Protein AF-A0A944RBX7-F1 (afdb_monomer)

Radius of gyration: 19.92 Å; Cα contacts (8 Å, |Δi|>4): 509; chains: 1; bounding box: 61×41×66 Å

Secondary structure (DSSP, 8-state):
---------PPPEEEEESGGGT--EEEEE-GGGS-THHHHHHHHTTEEE----TT--HHHHHHHHHHH-TT-EEEEEEEPPHHHHHHHHS--TTGGG-SEEEEE-SS-EEEEETTTEEEEE-TT-SEEEEEE-TTTTSTTTHHHHHHHHHHHHHHHSGGGTEEEEEEEEETTEEEE--TTTTTT-EEEEETTTTEEEETTEEEE--TT-EEEEE-TT--S--EEE-HHHHHHHHHHHBS---TT-S-HHHHHHHHHHHHHS-EEEE-HHHHTTSPPGGGS--

pLDDT: mean 88.84, std 14.4, range [33.97, 98.56]

Mean predicted aligned error: 6.38 Å

Solvent-accessible surface area (backbone atoms only — not comparable to full-atom values): 15364 Å² total; per-residue (Å²): 135,85,82,77,79,78,79,70,75,75,74,54,46,39,27,32,42,40,62,93,74,74,49,62,36,36,38,37,35,52,65,91,62,48,57,70,39,39,55,56,50,43,42,70,62,17,32,41,76,61,79,73,55,99,86,50,48,62,66,60,52,51,54,51,44,50,74,76,33,88,75,21,30,34,42,35,45,42,62,37,49,76,74,51,44,48,59,31,57,53,86,53,93,58,50,90,81,36,58,64,49,55,46,75,67,92,79,38,37,39,38,33,35,63,71,49,26,35,37,43,39,37,96,89,48,41,75,26,45,29,34,26,51,64,60,52,24,31,88,92,33,34,38,59,39,36,39,55,53,44,38,51,47,26,62,54,38,37,88,74,51,31,50,31,28,13,13,47,61,39,89,58,27,32,43,43,39,49,46,78,81,29,58,22,34,60,32,34,37,25,72,86,80,37,32,34,48,48,52,92,38,77,44,75,58,55,95,71,37,27,40,31,37,70,28,93,80,35,78,91,47,76,41,77,42,56,43,69,61,38,31,59,51,49,72,72,28,42,38,63,82,50,74,90,47,81,49,73,67,54,51,50,51,46,49,50,45,26,73,73,38,57,32,27,33,33,33,53,81,63,51,78,72,50,71,47,56,86,73,71,80,120

Nearest PDB structures (foldseek):
  8hmd-assembly1_A  TM=7.315E-01  e=3.089E+00  Tetrahymena thermophila
  4mmg-assembly2_B  TM=3.973E-01  e=5.281E+00  Escherichia coli K-12
  4ml0-assembly1_D  TM=4.779E-01  e=6.702E+00  Escherichia coli B str. REL606
  8r54-assembly1_A  TM=2.047E-01  e=5.605E+00  Mus musculus

Foldseek 3Di:
DDPDPPPPQDAWWKWAAQVVVVAQEIETERVVLEDCLLVVLVLQQQIHTDDDDPPDGPVNVNVVSVVVDQLHAYEYEGAADPVRLVVLADDDPCVVVHQWDWDDDPAWIWIHRRNFKIKIGHLRDRYIYMHGHRCQSPPVCSLVNLLVVLQVCQSSCLVVQKWKFQFADAPQETEGDASVVSSSDIWIARLVQCWIQDSVGIDHHDPRYAYEYADQPPDPDFAWDQLVRQLVVRLVGISHDDPVGDDPSRSVSSSSCSVRHIYTYDHPVVVVVGDGPVPVPD

Sequence (282 aa):
MDSGTRSGKSDNIVLEYLPDEGRSIYLEVDPNQFPSHLEELVVGMGFVPWVPSVDETAKSFLDKRVEQDSQTKILKLRVATPNIARQIRVTTQSDPYGEESITFKGHYHVYRYHRLAMIIYSYNASWWEGGVFQDFGAPSNIDQGRIIINRFLSWALLPHGFIGFWGRAMERGGLVTTSRQANGEAMFINIEERKLLLPTGGLPLGADFKIFRSDPIAKNNNRPIPPEELLSYLHYHHTFMDYLGPTTAVRQMLQAISQRIPGHKRDLKMVTKSVPLEDAST

Structure (mmCIF, N/CA/C/O backbone):
data_AF-A0A944RBX7-F1
#
_entry.id   AF-A0A944RBX7-F1
#
loop_
_atom_site.group_PDB
_atom_site.id
_atom_site.type_symbol
_atom_site.label_atom_id
_atom_site.label_alt_id
_atom_site.label_comp_id
_atom_site.label_asym_id
_atom_site.label_entity_id
_atom_site.label_seq_id
_atom_site.pdbx_PDB_ins_code
_atom_site.Cartn_x
_atom_site.Cartn_y
_atom_site.Cartn_z
_atom_site.occupancy
_atom_site.B_iso_or_equiv
_atom_site.auth_seq_id
_atom_site.auth_comp_id
_atom_site.auth_asym_id
_atom_site.auth_atom_id
_atom_site.pdbx_PDB_model_num
ATOM 1 N N . MET A 1 1 ? -41.317 -2.722 35.483 1.00 39.66 1 MET A N 1
ATOM 2 C CA . MET A 1 1 ? -41.125 -3.339 34.156 1.00 39.66 1 MET A CA 1
ATOM 3 C C . MET A 1 1 ? -39.956 -2.615 33.523 1.00 39.66 1 MET A C 1
ATOM 5 O O . MET A 1 1 ? -40.140 -1.531 32.990 1.00 39.66 1 MET A O 1
ATOM 9 N N . ASP A 1 2 ? -38.755 -3.158 33.717 1.00 35.91 2 ASP A N 1
ATOM 10 C CA . ASP A 1 2 ? -37.517 -2.601 33.177 1.00 35.91 2 ASP A CA 1
ATOM 11 C C . ASP A 1 2 ? -37.458 -2.850 31.671 1.00 35.91 2 ASP A C 1
ATOM 13 O O . ASP A 1 2 ? -37.265 -3.977 31.213 1.00 35.91 2 ASP A O 1
ATOM 17 N N . SER A 1 3 ? -37.634 -1.789 30.889 1.00 36.56 3 SER A N 1
ATOM 18 C CA . SER A 1 3 ? -37.333 -1.787 29.462 1.00 36.56 3 SER A CA 1
ATOM 19 C C . SER A 1 3 ? -35.824 -1.631 29.285 1.00 36.56 3 SER A C 1
ATOM 21 O O . SER A 1 3 ? -35.309 -0.522 29.141 1.00 36.56 3 SER A O 1
ATOM 23 N N . GLY A 1 4 ? -35.110 -2.754 29.336 1.00 33.97 4 GLY A N 1
ATOM 24 C CA . GLY A 1 4 ? -33.695 -2.825 28.995 1.00 33.97 4 GLY A CA 1
ATOM 25 C C . GLY A 1 4 ? -33.483 -2.496 27.519 1.00 33.97 4 GLY A C 1
ATOM 26 O O . GLY A 1 4 ? -33.670 -3.344 26.647 1.00 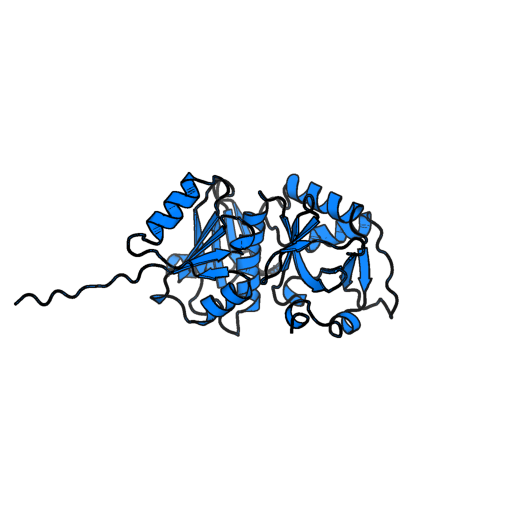33.97 4 GLY A O 1
ATOM 27 N N . THR A 1 5 ? -33.065 -1.267 27.236 1.00 38.78 5 THR A N 1
ATOM 28 C CA . THR A 1 5 ? -32.452 -0.880 25.967 1.00 38.78 5 THR A CA 1
ATOM 29 C C . THR A 1 5 ? -31.148 -1.658 25.814 1.00 38.78 5 THR A C 1
ATOM 31 O O . THR A 1 5 ? -30.095 -1.266 26.317 1.00 38.78 5 THR A O 1
ATOM 34 N N . ARG A 1 6 ? -31.208 -2.796 25.113 1.00 37.69 6 ARG A N 1
ATOM 35 C CA . ARG A 1 6 ? -30.017 -3.433 24.550 1.00 37.69 6 ARG A CA 1
ATOM 36 C C . ARG A 1 6 ? -29.425 -2.462 23.530 1.00 37.69 6 ARG A C 1
ATOM 38 O O . ARG A 1 6 ? -29.823 -2.446 22.372 1.00 37.69 6 ARG A O 1
ATOM 45 N N . SER A 1 7 ? -28.489 -1.636 23.990 1.00 38.59 7 SER A N 1
ATOM 46 C CA . SER A 1 7 ? -27.464 -1.029 23.147 1.00 38.59 7 SER A CA 1
ATOM 47 C C . SER A 1 7 ? -26.656 -2.180 22.551 1.00 38.59 7 SER A C 1
ATOM 49 O O . SER A 1 7 ? -25.699 -2.670 23.150 1.00 38.59 7 SER A O 1
ATOM 51 N N . GLY A 1 8 ? -27.136 -2.717 21.430 1.00 40.34 8 GLY A N 1
ATOM 52 C CA . GLY A 1 8 ? -26.367 -3.645 20.625 1.00 40.34 8 GLY A CA 1
ATOM 53 C C . GLY A 1 8 ? -25.202 -2.856 20.058 1.00 40.34 8 GLY A C 1
ATOM 54 O O . GLY A 1 8 ? -25.376 -2.133 19.083 1.00 40.34 8 GLY A O 1
ATOM 55 N N . LYS A 1 9 ? -24.030 -2.947 20.695 1.00 47.66 9 LYS A N 1
ATOM 56 C CA . LYS A 1 9 ? -22.776 -2.656 20.002 1.00 47.66 9 LYS A CA 1
ATOM 57 C C . LYS A 1 9 ? -22.801 -3.534 18.760 1.00 47.66 9 LYS A C 1
ATOM 59 O O . LYS A 1 9 ? -22.759 -4.752 18.906 1.00 47.66 9 LYS A O 1
ATOM 64 N N . SER A 1 10 ? -22.957 -2.946 17.576 1.00 57.19 10 SER A N 1
ATOM 65 C CA . SER A 1 10 ? -22.684 -3.721 16.376 1.00 57.19 10 SER A CA 1
ATOM 66 C C . SER A 1 10 ? -21.222 -4.130 16.469 1.00 57.19 10 SER A C 1
ATOM 68 O O . SER A 1 10 ? -20.361 -3.297 16.776 1.00 57.19 10 SER A O 1
ATOM 70 N N . ASP A 1 11 ? -20.946 -5.404 16.257 1.00 78.81 11 ASP A N 1
ATOM 71 C CA . ASP A 1 11 ? -19.568 -5.844 16.164 1.00 78.81 11 ASP A CA 1
ATOM 72 C C . ASP A 1 11 ? -18.888 -5.146 14.981 1.00 78.81 11 ASP A C 1
ATOM 74 O O . ASP A 1 11 ? -19.523 -4.801 13.980 1.00 78.81 11 ASP A O 1
ATOM 78 N N . ASN A 1 12 ? -17.593 -4.873 15.135 1.00 88.12 12 ASN A N 1
ATOM 79 C CA . ASN A 1 12 ? -16.795 -4.337 14.039 1.00 88.12 12 ASN A CA 1
ATOM 80 C C . ASN A 1 12 ? -16.755 -5.369 12.904 1.00 88.12 12 ASN A C 1
ATOM 82 O O . ASN A 1 12 ? -16.667 -6.572 13.162 1.00 88.12 12 ASN A O 1
ATOM 86 N N . ILE A 1 13 ? -16.751 -4.894 11.662 1.00 91.75 13 ILE A N 1
ATOM 87 C CA . ILE A 1 13 ? -16.491 -5.734 10.496 1.00 91.75 13 ILE A CA 1
ATOM 88 C C . ILE A 1 13 ? -14.983 -5.944 10.394 1.00 91.75 13 ILE A C 1
ATOM 90 O O . ILE A 1 13 ? -14.198 -5.000 10.518 1.00 91.75 13 ILE A O 1
ATOM 94 N N . VAL A 1 14 ? -14.587 -7.190 10.156 1.00 95.44 14 VAL A N 1
ATOM 95 C CA . VAL A 1 14 ? -13.212 -7.562 9.828 1.00 95.44 14 VAL A CA 1
ATOM 96 C C . VAL A 1 14 ? -13.179 -7.963 8.365 1.00 95.44 14 VAL A C 1
ATOM 98 O O . VAL A 1 14 ? -14.034 -8.727 7.926 1.00 95.44 14 VAL A O 1
ATOM 101 N N . LEU A 1 15 ? -12.208 -7.457 7.614 1.00 96.56 15 LEU A N 1
ATOM 102 C CA . LEU A 1 15 ? -11.965 -7.869 6.238 1.00 96.56 15 LEU A CA 1
ATOM 103 C C . LEU A 1 15 ? -10.535 -8.380 6.094 1.00 96.56 15 LEU A C 1
ATOM 105 O O . LEU A 1 15 ? -9.601 -7.729 6.556 1.00 96.56 15 LEU A O 1
ATOM 109 N N . GLU A 1 16 ? -10.366 -9.525 5.447 1.00 97.00 16 GLU A N 1
ATOM 110 C CA . GLU A 1 16 ? -9.079 -10.178 5.204 1.00 97.00 16 GLU A CA 1
ATOM 111 C C . GLU A 1 16 ? -8.623 -9.922 3.766 1.00 97.00 16 GLU A C 1
ATOM 113 O O . GLU A 1 16 ? -9.408 -10.036 2.826 1.00 97.00 16 GLU A O 1
ATOM 118 N N . TYR A 1 17 ? -7.362 -9.539 3.583 1.00 97.75 17 TYR A N 1
ATOM 119 C CA . TYR A 1 17 ? -6.797 -9.271 2.265 1.00 97.75 17 TYR A CA 1
ATOM 120 C C . TYR A 1 17 ? -6.357 -10.571 1.590 1.00 97.75 17 TYR A C 1
ATOM 122 O O . TYR A 1 17 ? -5.383 -11.181 2.028 1.00 97.75 17 TYR A O 1
ATOM 130 N N . LEU A 1 18 ? -7.026 -10.947 0.495 1.00 95.50 18 LEU A N 1
ATOM 131 C CA . LEU A 1 18 ? -6.712 -12.137 -0.306 1.00 95.50 18 LEU A CA 1
ATOM 132 C C . LEU A 1 18 ? -6.483 -13.399 0.563 1.00 95.50 18 LEU A C 1
ATOM 134 O O . LEU A 1 18 ? -5.365 -13.918 0.592 1.00 95.50 18 LEU A O 1
ATOM 138 N N . PRO A 1 19 ? -7.508 -13.914 1.270 1.00 93.75 19 PRO A N 1
ATOM 139 C CA . PRO A 1 19 ? -7.357 -15.016 2.233 1.00 93.75 19 PRO A CA 1
ATOM 140 C C . PRO A 1 19 ? -6.714 -16.281 1.636 1.00 93.75 19 PRO A C 1
ATOM 142 O O . PRO A 1 19 ? -5.901 -16.938 2.288 1.00 93.75 19 PRO A O 1
ATOM 145 N N . ASP A 1 20 ? -6.994 -16.585 0.364 1.00 92.25 20 ASP A N 1
ATOM 146 C CA . ASP A 1 20 ? -6.431 -17.744 -0.352 1.00 92.25 20 ASP A CA 1
ATOM 147 C C . ASP A 1 20 ? -4.909 -17.657 -0.555 1.00 92.25 20 ASP A C 1
ATOM 149 O O . ASP A 1 20 ? -4.241 -18.651 -0.842 1.00 92.25 20 ASP A O 1
ATOM 153 N N . GLU A 1 21 ? -4.333 -16.468 -0.384 1.00 91.94 21 GLU A N 1
ATOM 154 C CA . GLU A 1 21 ? -2.896 -16.248 -0.450 1.00 91.94 21 GLU A CA 1
ATOM 155 C C . GLU A 1 21 ? -2.170 -16.540 0.873 1.00 91.94 21 GLU A C 1
ATOM 157 O O . GLU A 1 21 ? -0.940 -16.449 0.922 1.00 91.94 21 GLU A O 1
ATOM 162 N N . GLY A 1 22 ? -2.909 -16.876 1.938 1.00 87.19 22 GLY A N 1
ATOM 163 C CA . GLY A 1 22 ? -2.357 -17.305 3.223 1.00 87.19 22 GLY A CA 1
ATOM 164 C C . GLY A 1 22 ? -1.615 -16.207 3.988 1.00 87.19 22 GLY A C 1
ATOM 165 O O . GLY A 1 22 ? -0.662 -16.509 4.707 1.00 87.19 22 GLY A O 1
ATOM 166 N N . ARG A 1 23 ? -2.001 -14.936 3.814 1.00 90.69 23 ARG A N 1
ATOM 167 C CA . ARG A 1 23 ? -1.359 -13.788 4.477 1.00 90.69 23 ARG A CA 1
ATOM 168 C C . ARG A 1 23 ? -2.285 -13.175 5.514 1.00 90.69 23 ARG A C 1
ATOM 170 O O . ARG A 1 23 ? -3.420 -12.827 5.217 1.00 90.69 23 ARG A O 1
ATOM 177 N N . SER A 1 24 ? -1.755 -12.953 6.709 1.00 94.75 24 SER A N 1
ATOM 178 C CA . SER A 1 24 ? -2.505 -12.423 7.848 1.00 94.75 24 SER A CA 1
ATOM 179 C C . SER A 1 24 ? -2.616 -10.890 7.807 1.00 94.75 24 SER A C 1
ATOM 181 O O . SER A 1 24 ? -2.066 -10.193 8.661 1.00 94.75 24 SER A O 1
ATOM 183 N N . ILE A 1 25 ? -3.296 -10.336 6.800 1.00 98.12 25 ILE A N 1
ATOM 184 C CA . ILE A 1 25 ? -3.474 -8.883 6.637 1.00 98.12 25 ILE A CA 1
ATOM 185 C C . ILE A 1 25 ? -4.959 -8.533 6.704 1.00 98.12 25 ILE A C 1
ATOM 187 O O . ILE A 1 25 ? -5.750 -9.017 5.899 1.00 98.12 25 ILE A O 1
ATOM 191 N N . TYR A 1 26 ? -5.327 -7.652 7.634 1.00 98.25 26 TYR A N 1
ATOM 192 C CA . TYR A 1 26 ? -6.724 -7.369 7.952 1.00 98.25 26 TYR A CA 1
ATOM 193 C C . TYR A 1 26 ? -7.033 -5.872 8.035 1.00 98.25 26 TYR A C 1
ATOM 195 O O . TYR A 1 26 ? -6.194 -5.055 8.429 1.00 98.25 26 TYR A O 1
ATOM 203 N N . LEU A 1 27 ? -8.284 -5.531 7.733 1.00 97.75 27 LEU A N 1
ATOM 204 C CA . LEU A 1 27 ? -8.920 -4.269 8.093 1.00 97.75 27 LEU A CA 1
ATOM 205 C C . LEU A 1 27 ? -9.980 -4.519 9.161 1.00 97.75 27 LEU A C 1
ATOM 207 O O . LEU A 1 27 ? -10.785 -5.436 9.036 1.00 97.75 27 LEU A O 1
ATOM 211 N N . GLU A 1 28 ? -10.005 -3.675 10.187 1.00 96.25 28 GLU A N 1
ATOM 212 C CA . GLU A 1 28 ? -11.090 -3.629 11.170 1.00 96.25 28 GLU A CA 1
ATOM 213 C C . GLU A 1 28 ? -11.827 -2.294 11.023 1.00 96.25 28 GLU A C 1
ATOM 215 O O . GLU A 1 28 ? -11.213 -1.229 11.127 1.00 96.25 28 GLU A O 1
ATOM 220 N N . VAL A 1 29 ? -13.139 -2.337 10.797 1.00 93.81 29 VAL A N 1
ATOM 221 C CA . VAL A 1 29 ? -13.969 -1.157 10.518 1.00 93.81 29 VAL A CA 1
ATOM 222 C C . VAL A 1 29 ? -15.225 -1.180 11.390 1.00 93.81 29 VAL A C 1
ATOM 224 O O . VAL A 1 29 ? -15.856 -2.222 11.546 1.00 93.81 29 VAL A O 1
ATOM 227 N N . ASP A 1 30 ? -15.617 -0.031 11.946 1.00 89.31 30 ASP A N 1
ATOM 228 C CA . ASP A 1 30 ? -16.931 0.126 12.588 1.00 89.31 30 ASP A CA 1
ATOM 229 C C . ASP A 1 30 ? -17.981 0.479 11.517 1.00 89.31 30 ASP A C 1
ATOM 231 O O . ASP A 1 30 ? -17.960 1.605 11.005 1.00 89.31 30 ASP A O 1
ATOM 235 N N . PRO A 1 31 ? -18.904 -0.436 11.167 1.00 83.06 31 PRO A N 1
ATOM 236 C CA . PRO A 1 31 ? -19.858 -0.212 10.082 1.00 83.06 31 PRO A CA 1
ATOM 237 C C . PRO A 1 31 ? -20.812 0.956 10.339 1.00 83.06 31 PRO A C 1
ATOM 239 O O . PRO A 1 31 ? -21.322 1.543 9.392 1.00 83.06 31 PRO A O 1
ATOM 242 N N . ASN A 1 32 ? -21.036 1.352 11.597 1.00 86.38 32 ASN A N 1
ATOM 243 C CA . ASN A 1 32 ? -21.930 2.478 11.889 1.00 86.38 32 ASN A CA 1
ATOM 244 C C . ASN A 1 32 ? -21.307 3.833 11.551 1.00 86.38 32 ASN A C 1
ATOM 246 O O . ASN A 1 32 ? -22.007 4.845 11.512 1.00 86.38 32 ASN A O 1
ATOM 250 N N . GLN A 1 33 ? -19.984 3.880 11.390 1.00 85.88 33 GLN A N 1
ATOM 251 C CA . GLN A 1 33 ? -19.256 5.124 11.164 1.00 85.88 33 GLN A CA 1
ATOM 252 C C . GLN A 1 33 ? -19.049 5.424 9.680 1.00 85.88 33 GLN A C 1
ATOM 254 O O . GLN A 1 33 ? -18.716 6.562 9.344 1.00 85.88 33 GLN A O 1
ATOM 259 N N . PHE A 1 34 ? -19.245 4.436 8.806 1.00 83.44 34 PHE A N 1
ATOM 260 C CA . PHE A 1 34 ? -18.885 4.531 7.399 1.00 83.44 34 PHE A CA 1
ATOM 261 C C . PHE A 1 34 ? -20.063 4.234 6.469 1.00 83.44 34 PHE A C 1
ATOM 263 O O . PHE A 1 34 ? -20.836 3.314 6.727 1.00 83.44 34 PHE A O 1
ATOM 270 N N . PRO A 1 35 ? -20.205 4.989 5.368 1.00 77.81 35 PRO A N 1
ATOM 271 C CA . PRO A 1 35 ? -21.125 4.633 4.294 1.00 77.81 35 PRO A CA 1
ATOM 272 C C . PRO A 1 35 ? -20.638 3.385 3.532 1.00 77.81 35 PRO A C 1
ATOM 274 O O . PRO A 1 35 ? -19.461 3.024 3.601 1.00 77.81 35 PRO A O 1
ATOM 277 N N . SER A 1 36 ? -21.523 2.775 2.734 1.00 84.31 36 SER A N 1
ATOM 278 C CA . SER A 1 36 ? -21.241 1.561 1.939 1.00 84.31 36 SER A CA 1
ATOM 279 C C . SER A 1 36 ? -20.051 1.696 0.980 1.00 84.31 36 SER A C 1
ATOM 281 O O . SER A 1 36 ? -19.415 0.707 0.633 1.00 84.31 36 SER A O 1
ATOM 283 N N . HIS A 1 37 ? -19.694 2.921 0.592 1.00 87.81 37 HIS A N 1
ATOM 284 C CA . HIS A 1 37 ? -18.578 3.190 -0.314 1.00 87.81 37 HIS A CA 1
ATOM 285 C C . HIS A 1 37 ? -17.214 2.722 0.206 1.00 87.81 37 HIS A C 1
ATOM 287 O O . HIS A 1 37 ? -16.336 2.398 -0.591 1.00 87.81 37 HIS A O 1
ATOM 293 N N . LEU A 1 38 ? -17.010 2.680 1.530 1.00 90.50 38 LEU A N 1
ATOM 294 C CA . LEU A 1 38 ? -15.771 2.132 2.081 1.00 90.50 38 LEU A CA 1
ATOM 295 C C . LEU A 1 38 ? -15.661 0.635 1.781 1.00 90.50 38 LEU A C 1
ATOM 297 O O . LEU A 1 38 ? -14.598 0.179 1.373 1.00 90.50 38 LEU A O 1
ATOM 301 N N . GLU A 1 39 ? -16.754 -0.105 1.959 1.00 91.19 39 GLU A N 1
ATOM 302 C CA . GLU A 1 39 ? -16.810 -1.538 1.671 1.00 91.19 39 GLU A CA 1
ATOM 303 C C . GLU A 1 39 ? -16.574 -1.804 0.180 1.00 91.19 39 GLU A C 1
ATOM 305 O O . GLU A 1 39 ? -15.692 -2.586 -0.160 1.00 91.19 39 GLU A O 1
ATOM 310 N N . GLU A 1 40 ? -17.264 -1.076 -0.705 1.00 92.19 40 GLU A N 1
ATOM 311 C CA . GLU A 1 40 ? -17.063 -1.150 -2.162 1.00 92.19 40 GLU A CA 1
ATOM 312 C C . GLU A 1 40 ? -15.595 -0.914 -2.554 1.00 92.19 40 GLU A C 1
ATOM 314 O O . GLU A 1 40 ? -15.032 -1.661 -3.359 1.00 92.19 40 GLU A O 1
ATOM 319 N N . LEU A 1 41 ? -14.956 0.099 -1.955 1.00 94.81 41 LEU A N 1
ATOM 320 C CA . LEU A 1 41 ? -13.546 0.406 -2.178 1.00 94.81 41 LEU A CA 1
ATOM 321 C C . LEU A 1 41 ? -12.647 -0.772 -1.786 1.00 94.81 41 LEU A C 1
ATOM 323 O O . LEU A 1 41 ? -11.834 -1.204 -2.599 1.00 94.81 41 LEU A O 1
ATOM 327 N N . VAL A 1 42 ? -12.746 -1.265 -0.548 1.00 95.44 42 VAL A N 1
ATOM 328 C CA . VAL A 1 42 ? -11.799 -2.275 -0.047 1.00 95.44 42 VAL A CA 1
ATOM 329 C C . VAL A 1 42 ? -12.060 -3.648 -0.660 1.00 95.44 42 VAL A C 1
ATOM 331 O O . VAL A 1 42 ? -11.103 -4.351 -0.981 1.00 95.44 42 VAL A O 1
ATOM 334 N N . VAL A 1 43 ? -13.320 -4.005 -0.923 1.00 95.00 43 VAL A N 1
ATOM 335 C CA . VAL A 1 43 ? -13.664 -5.238 -1.645 1.00 95.00 43 VAL A CA 1
ATOM 336 C C . VAL A 1 43 ? -13.108 -5.195 -3.065 1.00 95.00 43 VAL A C 1
ATOM 338 O O . VAL A 1 43 ? -12.464 -6.148 -3.498 1.00 95.00 43 VAL A O 1
ATOM 341 N N . GLY A 1 44 ? -13.228 -4.055 -3.754 1.00 94.50 44 GLY A N 1
ATOM 342 C CA . GLY A 1 44 ? -12.596 -3.846 -5.059 1.00 94.50 44 GLY A CA 1
ATOM 343 C C . GLY A 1 44 ? -11.063 -3.916 -5.036 1.00 94.50 44 GLY A C 1
ATOM 344 O O . GLY A 1 44 ? -10.444 -4.078 -6.082 1.00 94.50 44 GLY A O 1
ATOM 345 N N . MET A 1 45 ? -10.437 -3.820 -3.860 1.00 96.25 45 MET A N 1
ATOM 346 C CA . MET A 1 45 ? -8.994 -3.991 -3.678 1.00 96.25 45 MET A CA 1
ATOM 347 C C . MET A 1 45 ? -8.592 -5.422 -3.293 1.00 96.25 45 MET A C 1
ATOM 349 O O . MET A 1 45 ? -7.403 -5.670 -3.129 1.00 96.25 45 MET A O 1
ATOM 353 N N . GLY A 1 46 ? -9.534 -6.362 -3.160 1.00 96.06 46 GLY A N 1
ATOM 354 C CA . GLY A 1 46 ? -9.256 -7.759 -2.800 1.00 96.06 46 GLY A CA 1
ATOM 355 C C . GLY A 1 46 ? -9.414 -8.079 -1.311 1.00 96.06 46 GLY A C 1
ATOM 356 O O . GLY A 1 46 ? -8.959 -9.130 -0.856 1.00 96.06 46 GLY A O 1
ATOM 357 N N . PHE A 1 47 ? -10.038 -7.190 -0.531 1.00 97.06 47 PHE A N 1
ATOM 358 C CA . PHE A 1 47 ? -10.466 -7.525 0.825 1.00 97.06 47 PHE A CA 1
ATOM 359 C C . PHE A 1 47 ? -11.776 -8.314 0.805 1.00 97.06 47 PHE A C 1
ATOM 361 O O . PHE A 1 47 ? -12.718 -7.963 0.100 1.00 97.06 47 PHE A O 1
ATOM 368 N N . VAL A 1 48 ? -11.859 -9.351 1.628 1.00 96.00 48 VAL A N 1
ATOM 369 C CA . VAL A 1 48 ? -13.044 -10.198 1.765 1.00 96.00 48 VAL A CA 1
ATOM 370 C C . VAL A 1 48 ? -13.560 -10.090 3.200 1.00 96.00 48 VAL A C 1
ATOM 372 O O . VAL A 1 48 ? -12.772 -10.275 4.131 1.00 96.00 48 VAL A O 1
ATOM 375 N N . PRO A 1 49 ? -14.853 -9.789 3.422 1.00 94.19 49 PRO A N 1
ATOM 376 C CA . PRO A 1 49 ? -15.428 -9.788 4.761 1.00 94.19 49 PRO A CA 1
ATOM 377 C C . PRO A 1 49 ? -15.257 -11.151 5.438 1.00 94.19 49 PRO A C 1
ATOM 379 O O . PRO A 1 49 ? -15.636 -12.188 4.893 1.00 94.19 49 PRO A O 1
ATOM 382 N N . TRP A 1 50 ? -14.705 -11.145 6.646 1.00 93.25 50 TRP A N 1
ATOM 383 C CA . TRP A 1 50 ? -14.657 -12.327 7.491 1.00 93.25 50 TRP A CA 1
ATOM 384 C C . TRP A 1 50 ? -16.057 -12.630 8.027 1.00 93.25 50 TRP A C 1
ATOM 386 O O . TRP A 1 50 ? -16.747 -11.750 8.547 1.00 93.25 50 TRP A O 1
ATOM 396 N N . VAL A 1 51 ? -16.464 -13.894 7.917 1.00 87.88 51 VAL A N 1
ATOM 397 C CA . VAL A 1 51 ? -17.752 -14.367 8.425 1.00 87.88 51 VAL A CA 1
ATOM 398 C C . VAL A 1 51 ? -17.536 -15.014 9.796 1.00 87.88 51 VAL A C 1
ATOM 400 O O . VAL A 1 51 ? -16.867 -16.049 9.869 1.00 87.88 51 VAL A O 1
ATOM 403 N N . PRO A 1 52 ? -18.088 -14.441 10.882 1.00 83.69 52 PRO A N 1
ATOM 404 C CA . PRO A 1 52 ? -17.931 -14.996 12.218 1.00 83.69 52 PRO A CA 1
ATOM 405 C C . PRO A 1 52 ? -18.591 -16.370 12.337 1.00 83.69 52 PRO A C 1
ATOM 407 O O . PRO A 1 52 ? -19.694 -16.604 11.837 1.00 83.69 52 PRO A O 1
ATOM 410 N N . SER A 1 53 ? -17.931 -17.274 13.060 1.00 84.12 53 SER A N 1
ATOM 411 C CA . SER A 1 53 ? -18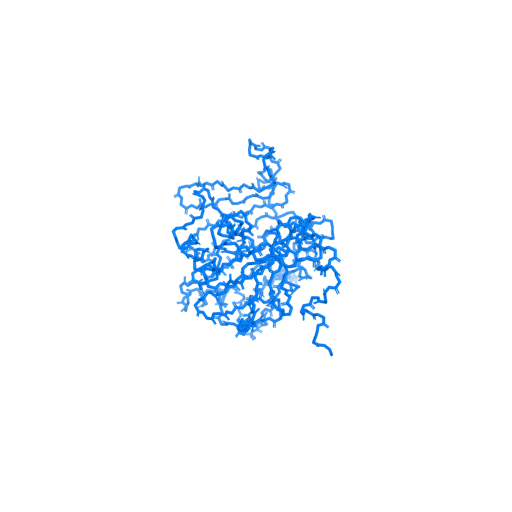.592 -18.468 13.590 1.00 84.12 53 SER A CA 1
ATOM 412 C C . SER A 1 53 ? -19.463 -18.091 14.797 1.00 84.12 53 SER A C 1
ATOM 414 O O . SER A 1 53 ? -19.257 -17.045 15.409 1.00 84.12 53 SER A O 1
ATOM 416 N N . VAL A 1 54 ? -20.445 -18.934 15.141 1.00 76.31 54 VAL A N 1
ATOM 417 C CA . VAL A 1 54 ? -21.508 -18.639 16.132 1.00 76.31 54 VAL A CA 1
ATOM 418 C C . VAL A 1 54 ? -20.976 -18.127 17.484 1.00 76.31 54 VAL A C 1
ATOM 420 O O . VAL A 1 54 ? -21.647 -17.321 18.124 1.00 76.31 54 VAL A O 1
ATOM 423 N N . ASP A 1 55 ? -19.763 -18.527 17.881 1.00 82.12 55 ASP A N 1
ATOM 424 C CA . ASP A 1 55 ? -19.168 -18.207 19.187 1.00 82.12 55 ASP A CA 1
ATOM 425 C C . ASP A 1 55 ? -17.908 -17.318 19.112 1.00 82.12 55 ASP A C 1
ATOM 427 O O . ASP A 1 55 ? -17.254 -17.075 20.130 1.00 82.12 55 ASP A O 1
ATOM 431 N N . GLU A 1 56 ? -17.525 -16.830 17.928 1.00 87.56 56 GLU A N 1
ATOM 432 C CA . GLU A 1 56 ? -16.286 -16.070 17.750 1.00 87.56 56 GLU A CA 1
ATOM 433 C C . GLU A 1 56 ? -16.548 -14.588 17.471 1.00 87.56 56 GLU A C 1
ATOM 435 O O . GLU A 1 56 ? -17.178 -14.211 16.488 1.00 87.56 56 GLU A O 1
ATOM 440 N N . THR A 1 57 ? -16.009 -13.725 18.335 1.00 90.12 57 THR A N 1
ATOM 441 C CA . THR A 1 57 ? -16.042 -12.270 18.124 1.00 90.12 57 THR A CA 1
ATOM 442 C C . THR A 1 57 ? -14.904 -11.827 17.207 1.00 90.12 57 THR A C 1
ATOM 444 O O . THR A 1 57 ? -13.817 -12.405 17.250 1.00 90.12 57 THR A O 1
ATOM 447 N N . ALA A 1 58 ? -15.104 -10.730 16.467 1.00 90.00 58 ALA A N 1
ATOM 448 C CA . ALA A 1 58 ? -14.067 -10.090 15.647 1.00 90.00 58 ALA A CA 1
ATOM 449 C C . ALA A 1 58 ? -12.748 -9.888 16.407 1.00 90.00 58 ALA A C 1
ATOM 451 O O . ALA A 1 58 ? -11.667 -10.196 15.909 1.00 90.00 58 ALA A O 1
ATOM 452 N N . LYS A 1 59 ? -12.841 -9.419 17.657 1.00 90.69 59 LYS A N 1
ATOM 453 C CA . LYS A 1 59 ? -11.670 -9.225 18.511 1.00 90.69 59 LYS A CA 1
ATOM 454 C C . LYS A 1 59 ? -10.974 -10.550 18.826 1.00 90.69 59 LYS A C 1
ATOM 456 O O . LYS A 1 59 ? -9.767 -10.647 18.650 1.00 90.69 59 LYS A O 1
ATOM 461 N N . SER A 1 60 ? -11.722 -11.564 19.268 1.00 91.88 60 SER A N 1
ATOM 462 C CA . SER A 1 60 ? -11.133 -12.867 19.593 1.00 91.88 60 SER A CA 1
ATOM 463 C C . SER A 1 60 ? -10.500 -13.536 18.375 1.00 91.88 60 SER A C 1
ATOM 465 O O . SER A 1 60 ? -9.482 -14.204 18.537 1.00 91.88 60 SER A O 1
ATOM 467 N N . PHE A 1 61 ? -11.089 -13.382 17.188 1.00 93.62 61 PHE A N 1
ATOM 468 C CA . PHE A 1 61 ? -10.517 -13.875 15.938 1.00 93.62 61 PHE A CA 1
ATOM 469 C C . PHE A 1 61 ? -9.169 -13.202 15.650 1.00 93.62 61 PHE A C 1
ATOM 471 O O . PHE A 1 61 ? -8.162 -13.886 15.476 1.00 93.62 61 PHE A O 1
ATOM 478 N N . LEU A 1 62 ? -9.126 -11.866 15.669 1.00 95.12 62 LEU A N 1
ATOM 479 C CA . LEU A 1 62 ? -7.909 -11.103 15.391 1.00 95.12 62 LEU A CA 1
ATOM 480 C C . LEU A 1 62 ? -6.800 -11.360 16.421 1.00 95.12 62 LEU A C 1
ATOM 482 O O . LEU A 1 62 ? -5.648 -11.543 16.032 1.00 95.12 62 LEU A O 1
ATOM 486 N N . ASP A 1 63 ? -7.139 -11.441 17.712 1.00 94.56 63 ASP A N 1
ATOM 487 C CA . ASP A 1 63 ? -6.173 -11.743 18.777 1.00 94.56 63 ASP A CA 1
ATOM 488 C C . ASP A 1 63 ? -5.511 -13.118 18.541 1.00 94.56 63 ASP A C 1
ATOM 490 O O . ASP A 1 63 ? -4.284 -13.225 18.580 1.00 94.56 63 ASP A O 1
ATOM 494 N N . LYS A 1 64 ? -6.289 -14.146 18.161 1.00 94.50 64 LYS A N 1
ATOM 495 C CA . LYS A 1 64 ? -5.743 -15.467 17.792 1.00 94.50 64 LYS A CA 1
ATOM 496 C C . LYS A 1 64 ? -4.800 -15.398 16.590 1.00 94.50 64 LYS A C 1
ATOM 498 O O . LYS A 1 64 ? -3.790 -16.097 16.575 1.00 94.50 64 LYS A O 1
ATOM 503 N N . ARG A 1 65 ? -5.105 -14.584 15.572 1.00 94.81 65 ARG A N 1
ATOM 504 C CA . ARG A 1 65 ? -4.234 -14.429 14.391 1.00 94.81 65 ARG A CA 1
ATOM 505 C C . ARG A 1 65 ? -2.897 -13.799 14.756 1.00 94.81 65 ARG A C 1
ATOM 507 O O . ARG A 1 65 ? -1.861 -14.300 14.335 1.00 94.81 65 ARG A O 1
ATOM 514 N N . VAL A 1 66 ? -2.919 -12.767 15.598 1.00 95.94 66 VAL A N 1
ATOM 515 C CA . VAL A 1 66 ? -1.701 -12.122 16.109 1.00 95.94 66 VAL A CA 1
ATOM 516 C C . VAL A 1 66 ? -0.842 -13.098 16.919 1.00 95.94 66 VAL A C 1
ATOM 518 O O . VAL A 1 66 ? 0.382 -13.061 16.812 1.00 95.94 66 VAL A O 1
ATOM 521 N N . GLU A 1 67 ? -1.458 -13.989 17.698 1.00 95.62 67 GLU A N 1
ATOM 522 C CA . GLU A 1 67 ? -0.741 -15.034 18.443 1.00 95.62 67 GLU A CA 1
ATOM 523 C C . GLU A 1 67 ? -0.144 -16.120 17.532 1.00 95.62 67 GLU A C 1
ATOM 525 O O . GLU A 1 67 ? 0.945 -16.625 17.806 1.00 95.62 67 GLU A O 1
ATOM 530 N N . GLN A 1 68 ? -0.842 -16.484 16.453 1.00 94.88 68 GLN A N 1
ATOM 531 C CA . GLN A 1 68 ? -0.422 -17.535 15.518 1.00 94.88 68 GLN A CA 1
ATOM 532 C C . GLN A 1 68 ? 0.649 -17.071 14.527 1.00 94.88 68 GLN A C 1
ATOM 534 O O . GLN A 1 68 ? 1.525 -17.854 14.160 1.00 94.88 68 GLN A O 1
ATOM 539 N N . ASP A 1 69 ? 0.576 -15.818 14.082 1.00 94.81 69 ASP A N 1
ATOM 540 C CA . ASP A 1 69 ? 1.449 -15.270 13.052 1.00 94.81 69 ASP A CA 1
ATOM 541 C C . ASP A 1 69 ? 1.981 -13.890 13.456 1.00 94.81 69 ASP A C 1
ATOM 543 O O . ASP A 1 69 ? 1.281 -12.876 13.414 1.00 94.81 69 ASP A O 1
ATOM 547 N N . SER A 1 70 ? 3.276 -13.849 13.780 1.00 92.62 70 SER A N 1
ATOM 548 C CA . SER A 1 70 ? 4.008 -12.621 14.122 1.00 92.62 70 SER A CA 1
ATOM 549 C C . SER A 1 70 ? 4.023 -11.556 13.015 1.00 92.62 70 SER A C 1
ATOM 551 O O . SER A 1 70 ? 4.263 -10.380 13.301 1.00 92.62 70 SER A O 1
ATOM 553 N N . GLN A 1 71 ? 3.788 -11.945 11.757 1.00 94.75 71 GLN A N 1
ATOM 554 C CA . GLN A 1 71 ? 3.716 -11.023 10.623 1.00 94.75 71 GLN A CA 1
ATOM 555 C C . GLN A 1 71 ? 2.312 -10.451 10.421 1.00 94.75 71 GLN A C 1
ATOM 557 O O . GLN A 1 71 ? 2.148 -9.566 9.585 1.00 94.75 71 GLN A O 1
ATOM 562 N N . THR A 1 72 ? 1.330 -10.868 11.229 1.00 97.44 72 THR A N 1
ATOM 563 C CA . THR A 1 72 ? -0.035 -10.342 11.170 1.00 97.44 72 THR A CA 1
ATOM 564 C C . THR A 1 72 ? -0.046 -8.822 11.248 1.00 97.44 72 THR A C 1
ATOM 566 O O . THR A 1 72 ? 0.517 -8.246 12.187 1.00 97.44 72 THR A O 1
ATOM 569 N N . LYS A 1 73 ? -0.726 -8.175 10.294 1.00 98.25 73 LYS A N 1
ATOM 570 C CA . LYS A 1 73 ? -0.977 -6.728 10.276 1.00 98.25 73 LYS A CA 1
ATOM 571 C C . LYS A 1 73 ? -2.464 -6.438 10.204 1.00 98.25 73 LYS A C 1
ATOM 573 O O . LYS A 1 73 ? -3.175 -6.959 9.356 1.00 98.25 73 LYS A O 1
ATOM 578 N N . ILE A 1 74 ? -2.917 -5.559 11.083 1.00 98.44 74 ILE A N 1
ATOM 579 C CA . ILE A 1 74 ? -4.307 -5.157 11.227 1.00 98.44 74 ILE A CA 1
ATOM 580 C C . ILE A 1 74 ? -4.333 -3.635 11.212 1.00 98.44 74 ILE A C 1
ATOM 582 O O . ILE A 1 74 ? -3.722 -2.996 12.070 1.00 98.44 74 ILE A O 1
ATOM 586 N N . LEU A 1 75 ? -5.047 -3.050 10.253 1.00 98.50 75 LEU A N 1
ATOM 587 C CA . LEU A 1 75 ? -5.339 -1.621 10.255 1.00 98.50 75 LEU A CA 1
ATOM 588 C C . LEU A 1 75 ? -6.780 -1.396 10.699 1.00 98.50 75 LEU A C 1
ATOM 590 O O . LEU A 1 75 ? -7.738 -1.763 10.020 1.00 98.50 75 LEU A O 1
ATOM 594 N N . LYS A 1 76 ? -6.919 -0.733 11.841 1.00 97.50 76 LYS A N 1
ATOM 595 C CA . LYS A 1 76 ? -8.203 -0.296 12.362 1.00 97.50 76 LYS A CA 1
ATOM 596 C C . LYS A 1 76 ? -8.583 1.055 11.772 1.00 97.50 76 LYS A C 1
ATOM 598 O O . LYS A 1 76 ? -7.934 2.054 12.073 1.00 97.50 76 LYS A O 1
ATOM 603 N N . LEU A 1 77 ? -9.635 1.106 10.962 1.00 96.75 77 LEU A N 1
ATOM 604 C CA . LEU A 1 77 ? -10.146 2.344 10.376 1.00 96.75 77 LEU A CA 1
ATOM 605 C C . LEU A 1 77 ? -11.325 2.882 11.183 1.00 96.75 77 LEU A C 1
ATOM 607 O O . LEU A 1 77 ? -12.284 2.173 11.491 1.00 96.75 77 LEU A O 1
ATOM 611 N N . ARG A 1 78 ? -11.252 4.168 11.523 1.00 95.56 78 ARG A N 1
ATOM 612 C CA . ARG A 1 78 ? -12.273 4.884 12.292 1.00 95.56 78 ARG A CA 1
ATOM 613 C C . ARG A 1 78 ? -12.477 6.284 11.743 1.00 95.56 78 ARG A C 1
ATOM 615 O O . ARG A 1 78 ? -11.548 6.893 11.204 1.00 95.56 78 ARG A O 1
ATOM 622 N N . VAL A 1 79 ? -13.675 6.830 11.937 1.00 95.56 79 VAL A N 1
ATOM 623 C CA . VAL A 1 79 ? -13.899 8.246 11.646 1.00 95.56 79 VAL A CA 1
ATOM 624 C C . VAL A 1 79 ? -13.036 9.082 12.587 1.00 95.56 79 VAL A C 1
ATOM 626 O O . VAL A 1 79 ? -12.979 8.867 13.801 1.00 95.56 79 VAL A O 1
ATOM 629 N N . ALA A 1 80 ? -12.323 10.042 12.010 1.00 96.12 80 ALA A N 1
ATOM 630 C CA . ALA A 1 80 ? -11.399 10.901 12.716 1.00 96.12 80 ALA A CA 1
ATOM 631 C C . ALA A 1 80 ? -12.132 11.689 13.809 1.00 96.12 80 ALA A C 1
ATOM 633 O O . ALA A 1 80 ? -13.025 12.493 13.540 1.00 96.12 80 ALA A O 1
ATOM 634 N N . THR A 1 81 ? -11.700 11.510 15.058 1.00 94.88 81 THR A N 1
ATOM 635 C CA . THR A 1 81 ? -12.159 12.351 16.172 1.00 94.88 81 THR A CA 1
ATOM 636 C C . THR A 1 81 ? -11.787 13.817 15.916 1.00 94.88 81 THR A C 1
ATOM 638 O O . THR A 1 81 ? -10.841 14.078 15.168 1.00 94.88 81 THR A O 1
ATOM 641 N N . PRO A 1 82 ? -12.431 14.806 16.566 1.00 95.38 82 PRO A N 1
ATOM 642 C CA . PRO A 1 82 ? -12.120 16.223 16.344 1.00 95.38 82 PRO A CA 1
ATOM 643 C C . PRO A 1 82 ? -10.624 16.569 16.470 1.00 95.38 82 PRO A C 1
ATOM 645 O O . PRO A 1 82 ? -10.094 17.374 15.704 1.00 95.38 82 PRO A O 1
ATOM 648 N N . ASN A 1 83 ? -9.914 15.905 17.388 1.00 94.31 83 ASN A N 1
ATOM 649 C CA . ASN A 1 83 ? -8.473 16.085 17.575 1.00 94.31 83 ASN A CA 1
ATOM 650 C C . ASN A 1 83 ? -7.644 15.548 16.399 1.00 94.31 83 ASN A C 1
ATOM 652 O O . ASN A 1 83 ? -6.666 16.185 16.005 1.00 94.31 83 ASN A O 1
ATOM 656 N N . ILE A 1 84 ? -8.030 14.398 15.844 1.00 94.31 84 ILE A N 1
ATOM 657 C CA . ILE A 1 84 ? -7.372 13.781 14.685 1.00 94.31 84 ILE A CA 1
ATOM 658 C C . ILE A 1 84 ? -7.725 14.548 13.408 1.00 94.31 84 ILE A C 1
ATOM 660 O O . ILE A 1 84 ? -6.836 14.915 12.646 1.00 94.31 84 ILE A O 1
ATOM 664 N N . ALA A 1 85 ? -8.997 14.902 13.227 1.00 95.25 85 ALA A N 1
ATOM 665 C CA . ALA A 1 85 ? -9.484 15.720 12.122 1.00 95.25 85 ALA A CA 1
ATOM 666 C C . ALA A 1 85 ? -8.731 17.054 12.016 1.00 95.25 85 ALA A C 1
ATOM 668 O O . ALA A 1 85 ? -8.354 17.476 10.920 1.00 95.25 85 ALA A O 1
ATOM 669 N N . ARG A 1 86 ? -8.457 17.704 13.157 1.00 94.50 86 ARG A N 1
ATOM 670 C CA . ARG A 1 86 ? -7.631 18.915 13.196 1.00 94.50 86 ARG A CA 1
ATOM 671 C C . ARG A 1 86 ? -6.230 18.647 12.650 1.00 94.50 86 ARG A C 1
ATOM 673 O O . ARG A 1 86 ? -5.774 19.409 11.810 1.00 94.50 86 ARG A O 1
ATOM 680 N N . GLN A 1 87 ? -5.574 17.566 13.069 1.00 93.19 87 GLN A N 1
ATOM 681 C CA . GLN A 1 87 ? -4.235 17.210 12.579 1.00 93.19 87 GLN A CA 1
ATOM 682 C C . GLN A 1 87 ? -4.223 16.887 11.079 1.00 93.19 87 GLN A C 1
ATOM 684 O O . GLN A 1 87 ? -3.332 17.340 10.367 1.00 93.19 87 GLN A O 1
ATOM 689 N N . ILE A 1 88 ? -5.244 16.190 10.574 1.00 94.50 88 ILE A N 1
ATOM 690 C CA . ILE A 1 88 ? -5.388 15.902 9.138 1.00 94.50 88 ILE A CA 1
ATOM 691 C C . ILE A 1 88 ? -5.481 17.207 8.327 1.00 94.50 88 ILE A C 1
ATOM 693 O O . ILE A 1 88 ? -4.871 17.319 7.260 1.00 94.50 88 ILE A O 1
ATOM 697 N N . ARG A 1 89 ? -6.199 18.216 8.839 1.00 93.06 89 ARG A N 1
ATOM 698 C CA . ARG A 1 89 ? -6.432 19.501 8.153 1.00 93.06 89 ARG A CA 1
ATOM 699 C C . ARG A 1 89 ? -5.296 20.512 8.276 1.00 93.06 89 ARG A C 1
ATOM 701 O O . ARG A 1 89 ? -5.229 21.408 7.442 1.00 93.06 89 ARG A O 1
ATOM 708 N N . VAL A 1 90 ? -4.439 20.407 9.293 1.00 91.31 90 VAL A N 1
ATOM 709 C CA . VAL A 1 90 ? -3.340 21.363 9.507 1.00 91.31 90 VAL A CA 1
ATOM 710 C C . VAL A 1 90 ? -2.427 21.383 8.290 1.00 91.31 90 VAL A C 1
ATOM 712 O O . VAL A 1 90 ? -1.866 20.358 7.921 1.00 91.31 90 VAL A O 1
ATOM 715 N N . THR A 1 91 ? -2.249 22.551 7.680 1.00 88.38 91 THR A N 1
ATOM 716 C CA . THR A 1 91 ? -1.264 22.705 6.612 1.00 88.38 91 THR A CA 1
ATOM 717 C C . THR A 1 91 ? 0.137 22.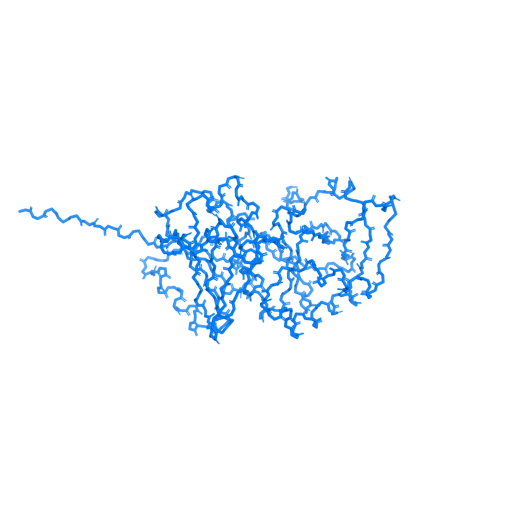537 7.190 1.00 88.38 91 THR A C 1
ATOM 719 O O . THR A 1 91 ? 0.512 23.240 8.129 1.00 88.38 91 THR A O 1
ATOM 722 N N . THR A 1 92 ? 0.908 21.603 6.643 1.00 87.31 92 THR A N 1
ATOM 723 C CA . THR A 1 92 ? 2.294 21.355 7.055 1.00 87.31 92 THR A CA 1
ATOM 724 C C . THR A 1 92 ? 3.279 21.870 6.012 1.00 87.31 92 THR A C 1
ATOM 726 O O . THR A 1 92 ? 2.915 22.120 4.866 1.00 87.31 92 THR A O 1
ATOM 729 N N . GLN A 1 93 ? 4.549 22.023 6.397 1.00 83.31 93 GLN A N 1
ATOM 730 C CA . GLN A 1 93 ? 5.598 22.497 5.486 1.00 83.31 93 GLN A CA 1
ATOM 731 C C . GLN A 1 93 ? 5.851 21.550 4.301 1.00 83.31 93 GLN A C 1
ATOM 733 O O . GLN A 1 93 ? 6.407 21.987 3.298 1.00 83.31 93 GLN A O 1
ATOM 738 N N . SER A 1 94 ? 5.452 20.275 4.402 1.00 84.00 94 SER A N 1
ATOM 739 C CA . SER A 1 94 ? 5.580 19.297 3.317 1.00 84.00 94 SER A CA 1
ATOM 740 C C . SER A 1 94 ? 4.459 19.376 2.279 1.00 84.00 94 SER A C 1
ATOM 742 O O . SER A 1 94 ? 4.653 18.902 1.166 1.00 84.00 94 SER A O 1
ATOM 744 N N . ASP A 1 95 ? 3.323 20.002 2.603 1.00 84.00 95 ASP A N 1
ATOM 745 C CA . ASP A 1 95 ? 2.137 20.032 1.732 1.00 84.00 95 ASP A CA 1
ATOM 746 C C . ASP A 1 95 ? 2.391 20.657 0.337 1.00 84.00 95 ASP A C 1
ATOM 748 O O . ASP A 1 95 ? 1.810 20.179 -0.637 1.00 84.00 95 ASP A O 1
ATOM 752 N N . PRO A 1 96 ? 3.277 21.665 0.164 1.00 85.44 96 PRO A N 1
ATOM 753 C CA . PRO A 1 96 ? 3.640 22.163 -1.167 1.00 85.44 96 PRO A CA 1
ATOM 754 C C . PRO A 1 96 ? 4.324 21.128 -2.074 1.00 85.44 96 PRO A C 1
ATOM 756 O O . PRO A 1 96 ? 4.346 21.309 -3.289 1.00 85.44 96 PRO A O 1
ATOM 759 N N . TYR A 1 97 ? 4.897 20.065 -1.502 1.00 85.06 97 TYR A N 1
ATOM 760 C CA . TYR A 1 97 ? 5.653 19.039 -2.229 1.00 85.06 97 TYR A CA 1
ATOM 761 C C . TYR A 1 97 ? 4.840 17.767 -2.501 1.00 85.06 97 TYR A C 1
ATOM 763 O O . TYR A 1 97 ? 5.302 16.890 -3.230 1.00 85.06 97 TYR A O 1
ATOM 771 N N . GLY A 1 98 ? 3.633 17.661 -1.943 1.00 90.75 98 GLY A N 1
ATOM 772 C CA . GLY A 1 98 ? 2.750 16.517 -2.126 1.00 90.75 98 GLY A CA 1
ATOM 773 C C . GLY A 1 98 ? 1.667 16.442 -1.055 1.00 90.75 98 GLY A C 1
ATOM 774 O O . GLY A 1 98 ? 1.760 17.061 0.001 1.00 90.75 98 GLY A O 1
ATOM 775 N N . GLU A 1 99 ? 0.629 15.655 -1.327 1.00 93.31 99 GLU A N 1
ATOM 776 C CA . GLU A 1 99 ? -0.477 15.444 -0.383 1.00 93.31 99 GLU A CA 1
ATOM 777 C C . GLU A 1 99 ? -0.113 14.436 0.715 1.00 93.31 99 GLU A C 1
ATOM 779 O O . GLU A 1 99 ? -0.753 14.400 1.763 1.00 93.31 99 GLU A O 1
ATOM 784 N N . GLU A 1 100 ? 0.926 13.633 0.497 1.00 95.44 100 GLU A N 1
ATOM 785 C CA . GLU A 1 100 ? 1.370 12.593 1.417 1.00 95.44 100 GLU A CA 1
ATOM 786 C C . GLU A 1 100 ? 2.577 13.049 2.240 1.00 95.44 100 GLU A C 1
ATOM 788 O O . GLU A 1 100 ? 3.509 13.676 1.737 1.00 95.44 100 GLU A O 1
ATOM 793 N N . SER A 1 101 ? 2.594 12.680 3.516 1.00 95.44 101 SER A N 1
ATOM 794 C CA . SER A 1 101 ? 3.728 12.920 4.408 1.00 95.44 101 SER A CA 1
ATOM 795 C C . SER A 1 101 ? 3.853 11.798 5.428 1.00 95.44 101 SER A C 1
ATOM 797 O O . SER A 1 101 ? 2.860 11.186 5.819 1.00 95.44 101 SER A O 1
ATOM 799 N N . ILE A 1 102 ? 5.081 11.531 5.869 1.00 95.81 102 ILE A N 1
ATOM 800 C CA . ILE A 1 102 ? 5.357 10.622 6.981 1.00 95.81 102 ILE A CA 1
ATOM 801 C C . ILE A 1 102 ? 6.216 11.366 7.985 1.00 95.81 102 ILE A C 1
ATOM 803 O O . ILE A 1 102 ? 7.210 11.990 7.622 1.00 95.81 102 ILE A O 1
ATOM 807 N N . THR A 1 103 ? 5.839 11.289 9.257 1.00 95.25 103 THR A N 1
ATOM 808 C CA . THR A 1 103 ? 6.659 11.790 10.361 1.00 95.25 103 THR A CA 1
ATOM 809 C C . THR A 1 103 ? 6.979 10.663 11.325 1.00 95.25 103 THR A C 1
ATOM 811 O O . THR A 1 103 ? 6.144 9.798 11.582 1.00 95.25 103 THR A O 1
ATOM 814 N N . PHE A 1 104 ? 8.190 10.675 11.869 1.00 95.12 104 PHE A N 1
ATOM 815 C CA . PHE A 1 104 ? 8.616 9.712 12.874 1.00 95.12 104 PHE A CA 1
ATOM 816 C C . PHE A 1 104 ? 8.505 10.317 14.277 1.00 95.12 104 PHE A C 1
ATOM 818 O O . PHE A 1 104 ? 8.953 11.440 14.521 1.00 95.12 104 PHE A O 1
ATOM 825 N N . LYS A 1 105 ? 7.896 9.577 15.208 1.00 93.81 105 LYS A N 1
ATOM 826 C CA . LYS A 1 105 ? 7.665 9.988 16.603 1.00 93.81 105 LYS A CA 1
ATOM 827 C C . LYS A 1 105 ? 8.327 9.010 17.582 1.00 93.81 105 LYS A C 1
ATOM 829 O O . LYS A 1 105 ? 7.728 8.589 18.567 1.00 93.81 105 LYS A O 1
ATOM 834 N N . GLY A 1 106 ? 9.568 8.623 17.291 1.00 92.50 106 GLY A N 1
ATOM 835 C CA . GLY A 1 106 ? 10.427 7.819 18.170 1.00 92.50 106 GLY A CA 1
ATOM 836 C C . GLY A 1 106 ? 10.167 6.311 18.129 1.00 92.50 106 GLY A C 1
ATOM 837 O O . GLY A 1 106 ? 11.104 5.547 17.929 1.00 92.50 106 GLY A O 1
ATOM 838 N N . HIS A 1 107 ? 8.919 5.868 18.291 1.00 92.31 107 HIS A N 1
ATOM 839 C CA . HIS A 1 107 ? 8.571 4.432 18.286 1.00 92.31 107 HIS A CA 1
ATOM 840 C C . HIS A 1 107 ? 7.512 4.054 17.245 1.00 92.31 107 HIS A C 1
ATOM 842 O O . HIS A 1 107 ? 7.250 2.873 17.009 1.00 92.31 107 HIS A O 1
ATOM 848 N N . TYR A 1 108 ? 6.907 5.059 16.619 1.00 96.31 108 TYR A N 1
ATOM 849 C CA . TYR A 1 108 ? 5.882 4.897 15.604 1.00 96.31 108 TYR A CA 1
ATOM 850 C C . TYR A 1 108 ? 6.038 5.954 14.512 1.00 96.31 108 TYR A C 1
ATOM 852 O O . TYR A 1 108 ? 6.670 7.004 14.694 1.00 96.31 108 TYR A O 1
ATOM 860 N N . HIS A 1 109 ? 5.432 5.654 13.377 1.00 97.50 109 HIS A N 1
ATOM 861 C CA . HIS A 1 109 ? 5.331 6.504 12.210 1.00 97.50 109 HIS A CA 1
ATOM 862 C C . HIS A 1 109 ? 3.903 7.037 12.114 1.00 97.50 109 HIS A C 1
ATOM 864 O O . HIS A 1 109 ? 2.937 6.360 12.467 1.00 97.50 109 HIS A O 1
ATOM 870 N N . VAL A 1 110 ? 3.778 8.271 11.639 1.00 97.12 110 VAL A N 1
ATOM 871 C CA . VAL A 1 110 ? 2.498 8.907 11.340 1.00 97.12 110 VAL A CA 1
ATOM 872 C C . VAL A 1 110 ? 2.500 9.243 9.864 1.00 97.12 110 VAL A C 1
ATOM 874 O O . VAL A 1 110 ? 3.157 10.200 9.449 1.00 97.12 110 VAL A O 1
ATOM 877 N N . TYR A 1 111 ? 1.787 8.440 9.086 1.00 97.81 111 TYR A N 1
ATOM 878 C CA . TYR A 1 111 ? 1.452 8.752 7.708 1.00 97.81 111 TYR A CA 1
ATOM 879 C C . TYR A 1 111 ? 0.231 9.664 7.673 1.00 97.81 111 TYR A C 1
ATOM 881 O O . TYR A 1 111 ? -0.723 9.470 8.424 1.00 97.81 111 TYR A O 1
ATOM 889 N N . ARG A 1 112 ? 0.247 10.651 6.786 1.00 97.00 112 ARG A N 1
ATOM 890 C CA . ARG A 1 112 ? -0.860 11.574 6.577 1.00 97.00 112 ARG A CA 1
ATOM 891 C C . ARG A 1 112 ? -1.075 11.793 5.091 1.00 97.00 112 ARG A C 1
ATOM 893 O O . ARG A 1 112 ? -0.131 12.134 4.382 1.00 97.00 112 ARG A O 1
ATOM 900 N N . TYR A 1 113 ? -2.338 11.707 4.691 1.00 96.75 113 TYR A N 1
ATOM 901 C CA . TYR A 1 113 ? -2.846 12.214 3.426 1.00 96.75 113 TYR A CA 1
ATOM 902 C C . TYR A 1 113 ? -3.613 13.513 3.699 1.00 96.75 113 TYR A C 1
ATOM 904 O O . TYR A 1 113 ? -4.614 13.517 4.426 1.00 96.75 113 TYR A O 1
ATOM 912 N N . HIS A 1 114 ? -3.122 14.628 3.161 1.00 94.19 114 HIS A N 1
ATOM 913 C CA . HIS A 1 114 ? -3.645 15.972 3.389 1.00 94.19 114 HIS A CA 1
ATOM 914 C C . HIS A 1 114 ? -5.165 16.009 3.197 1.00 94.19 114 HIS A C 1
ATOM 916 O O . HIS A 1 114 ? -5.676 15.598 2.161 1.00 94.19 114 HIS A O 1
ATOM 922 N N . ARG A 1 115 ? -5.885 16.513 4.211 1.00 93.88 115 ARG A N 1
ATOM 923 C CA . ARG A 1 115 ? -7.356 16.656 4.225 1.00 93.88 115 ARG A CA 1
ATOM 924 C C . ARG A 1 115 ? -8.178 15.370 4.108 1.00 93.88 115 ARG A C 1
ATOM 926 O O . ARG A 1 115 ? -9.393 15.503 4.055 1.00 93.88 115 ARG A O 1
ATOM 933 N N . LEU A 1 116 ? -7.585 14.177 4.157 1.00 95.62 116 LEU A N 1
ATOM 934 C CA . LEU A 1 116 ? -8.359 12.936 4.045 1.00 95.62 116 LEU A CA 1
ATOM 935 C C . LEU A 1 116 ? -8.114 11.937 5.178 1.00 95.62 116 LEU A C 1
ATOM 937 O O . LEU A 1 116 ? -9.075 11.446 5.769 1.00 95.62 116 LEU A O 1
ATOM 941 N N . ALA A 1 117 ? -6.852 11.644 5.499 1.00 97.25 117 ALA A N 1
ATOM 942 C CA . ALA A 1 117 ? -6.528 10.525 6.380 1.00 97.25 117 ALA A CA 1
ATOM 943 C C . ALA A 1 117 ? -5.227 10.699 7.160 1.00 97.25 117 ALA A C 1
ATOM 945 O O . ALA A 1 117 ? -4.316 11.429 6.762 1.00 97.25 117 ALA A O 1
ATOM 946 N N . MET A 1 118 ? -5.121 9.953 8.255 1.00 97.88 118 MET A N 1
ATOM 947 C CA . MET A 1 118 ? -3.894 9.768 9.017 1.00 97.88 118 MET A CA 1
ATOM 948 C C . MET A 1 118 ? -3.813 8.330 9.529 1.00 97.88 118 MET A C 1
ATOM 950 O O . MET A 1 118 ? -4.777 7.841 10.109 1.00 97.88 118 MET A O 1
ATOM 954 N N . ILE A 1 119 ? -2.667 7.674 9.347 1.00 98.44 119 ILE A N 1
ATOM 955 C CA . ILE A 1 119 ? -2.384 6.328 9.855 1.00 98.44 119 ILE A CA 1
ATOM 956 C C . ILE A 1 119 ? -1.207 6.403 10.823 1.00 98.44 119 ILE A C 1
ATOM 958 O O . ILE A 1 119 ? -0.145 6.931 10.490 1.00 98.44 119 ILE A O 1
ATOM 962 N N . ILE A 1 120 ? -1.394 5.848 12.013 1.00 98.06 120 ILE A N 1
ATOM 963 C CA . ILE A 1 120 ? -0.356 5.634 13.013 1.00 98.06 120 ILE A CA 1
ATOM 964 C C . ILE A 1 120 ? 0.035 4.163 12.955 1.00 98.06 120 ILE A C 1
ATOM 966 O O . ILE A 1 120 ? -0.805 3.284 13.155 1.00 98.06 120 ILE A O 1
ATOM 970 N N . TYR A 1 121 ? 1.308 3.896 12.689 1.00 98.06 121 TYR A N 1
ATOM 971 C CA . TYR A 1 121 ? 1.798 2.536 12.519 1.00 98.06 121 TYR A CA 1
ATOM 972 C C . TYR A 1 121 ? 3.201 2.345 13.087 1.00 98.06 121 TYR A C 1
ATOM 974 O O . TYR A 1 121 ? 3.958 3.291 13.304 1.00 98.06 121 TYR A O 1
ATOM 982 N N . SER A 1 122 ? 3.562 1.088 13.316 1.00 96.38 122 SER A N 1
ATOM 983 C CA . SER A 1 122 ? 4.925 0.675 13.635 1.00 96.38 122 SER A CA 1
ATOM 984 C C . SER A 1 122 ? 5.184 -0.670 12.977 1.00 96.38 122 SER A C 1
ATOM 986 O O . SER A 1 122 ? 4.373 -1.583 13.125 1.00 96.38 122 SER A O 1
ATOM 988 N N . TYR A 1 123 ? 6.303 -0.816 12.266 1.00 94.19 123 TYR A N 1
ATOM 989 C CA . TYR A 1 123 ? 6.615 -2.042 11.519 1.00 94.19 123 TYR A CA 1
ATOM 990 C C . TYR A 1 123 ? 6.590 -3.307 12.394 1.00 94.19 123 TYR A C 1
ATOM 992 O O . TYR A 1 123 ? 6.175 -4.372 11.937 1.00 94.19 123 TYR A O 1
ATOM 1000 N N . ASN A 1 124 ? 6.954 -3.174 13.672 1.00 93.94 124 ASN A N 1
ATOM 1001 C CA . ASN A 1 124 ? 7.008 -4.281 14.630 1.00 93.94 124 ASN A CA 1
ATOM 1002 C C . ASN A 1 124 ? 5.668 -4.552 15.332 1.00 93.94 124 ASN A C 1
ATOM 1004 O O . ASN A 1 124 ? 5.535 -5.564 16.009 1.00 93.94 124 ASN A O 1
ATOM 1008 N N . ALA A 1 125 ? 4.683 -3.661 15.201 1.00 96.38 125 ALA A N 1
ATOM 1009 C CA . ALA A 1 125 ? 3.360 -3.848 15.784 1.00 96.38 125 ALA A CA 1
ATOM 1010 C C . ALA A 1 125 ? 2.424 -4.537 14.785 1.00 96.38 125 ALA A C 1
ATOM 1012 O O . ALA A 1 125 ? 2.499 -4.275 13.581 1.00 96.38 125 ALA A O 1
ATOM 1013 N N . SER A 1 126 ? 1.529 -5.387 15.286 1.00 97.50 126 SER A N 1
ATOM 1014 C CA . SER A 1 126 ? 0.439 -5.960 14.487 1.00 97.50 126 SER A CA 1
ATOM 1015 C C . SER A 1 126 ? -0.742 -5.007 14.348 1.00 97.50 126 SER A C 1
ATOM 1017 O O . SER A 1 126 ? -1.404 -5.018 13.322 1.00 97.50 126 SER A O 1
ATOM 1019 N N . TRP A 1 127 ? -0.981 -4.153 15.346 1.00 97.56 127 TRP A N 1
ATOM 1020 C CA . TRP A 1 127 ? -2.123 -3.241 15.390 1.00 97.56 127 TRP A CA 1
ATOM 1021 C C . TRP A 1 127 ? -1.737 -1.823 14.984 1.00 97.56 127 TRP A C 1
ATOM 1023 O O . TRP A 1 127 ? -0.934 -1.179 15.665 1.00 97.56 127 TRP A O 1
ATOM 1033 N N . TRP A 1 128 ? -2.329 -1.335 13.897 1.00 98.31 128 TRP A N 1
ATOM 1034 C CA . TRP A 1 128 ? -2.201 0.036 13.403 1.00 98.31 128 TRP A CA 1
ATOM 1035 C C . TRP A 1 128 ? -3.559 0.740 13.436 1.00 98.31 128 TRP A C 1
ATOM 1037 O O . TRP A 1 128 ? -4.609 0.107 13.346 1.00 98.31 128 TRP A O 1
ATOM 1047 N N . GLU A 1 129 ? -3.539 2.064 13.554 1.00 98.00 129 GLU A N 1
ATOM 1048 C CA . GLU A 1 129 ? -4.744 2.879 13.736 1.00 98.00 129 GLU A CA 1
ATOM 1049 C C . GLU A 1 129 ? -4.837 3.928 12.628 1.00 98.00 129 GLU A C 1
ATOM 1051 O O . GLU A 1 129 ? -3.898 4.691 12.398 1.00 98.00 129 GLU A O 1
ATOM 1056 N N . GLY A 1 130 ? -5.980 3.993 11.952 1.00 97.94 130 GLY A N 1
ATOM 1057 C CA . GLY A 1 130 ? -6.274 4.934 10.881 1.00 97.94 130 GLY A CA 1
ATOM 1058 C C . GLY A 1 130 ? -7.478 5.808 11.217 1.00 97.94 130 GLY A C 1
ATOM 1059 O O . GLY A 1 130 ? -8.578 5.315 11.456 1.00 97.94 130 GLY A O 1
ATOM 1060 N N . GLY A 1 131 ? -7.275 7.124 11.210 1.00 97.25 131 GLY A N 1
ATOM 1061 C CA . GLY A 1 131 ? -8.339 8.117 11.296 1.00 97.25 131 GLY A CA 1
ATOM 1062 C C . GLY A 1 131 ? -8.618 8.724 9.926 1.00 97.25 131 GLY A C 1
ATOM 1063 O O . GLY A 1 131 ? -7.710 9.284 9.310 1.00 97.25 131 GLY A O 1
ATOM 1064 N N . VAL A 1 132 ? -9.865 8.655 9.470 1.00 96.81 132 VAL A N 1
ATOM 1065 C CA . VAL A 1 132 ? -10.293 9.150 8.149 1.00 96.81 132 VAL A CA 1
ATOM 1066 C C . VAL A 1 132 ? -11.562 10.003 8.257 1.00 96.81 132 VAL A C 1
ATOM 1068 O O . VAL A 1 132 ? -12.277 9.931 9.255 1.00 96.81 132 VAL A O 1
ATOM 1071 N N . PHE A 1 133 ? -11.863 10.842 7.267 1.00 95.25 133 PHE A N 1
ATOM 1072 C CA . PHE A 1 133 ? -13.167 11.518 7.218 1.00 95.25 133 PHE A CA 1
ATOM 1073 C C . PHE A 1 133 ? -14.296 10.573 6.768 1.00 95.25 133 PHE A C 1
ATOM 1075 O O . PHE A 1 133 ? -14.046 9.494 6.241 1.00 95.25 133 PHE A O 1
ATOM 1082 N N . GLN A 1 134 ? -15.551 10.964 7.015 1.00 91.81 134 GLN A N 1
ATOM 1083 C CA . GLN A 1 134 ? -16.738 10.149 6.699 1.00 91.81 134 GLN A CA 1
ATOM 1084 C C . GLN A 1 134 ? -16.926 9.901 5.195 1.00 91.81 134 GLN A C 1
ATOM 1086 O O . GLN A 1 134 ? -17.565 8.931 4.806 1.00 91.81 134 GLN A O 1
ATOM 1091 N N . ASP A 1 135 ? -16.370 10.771 4.356 1.00 92.81 135 ASP A N 1
ATOM 1092 C CA . ASP A 1 135 ? -16.372 10.682 2.896 1.00 92.81 135 ASP A CA 1
ATOM 1093 C C . ASP A 1 135 ? -15.195 9.855 2.344 1.00 92.81 135 ASP A C 1
ATOM 1095 O O . ASP A 1 135 ? -14.921 9.875 1.142 1.00 92.81 135 ASP A O 1
ATOM 1099 N N . PHE A 1 136 ? -14.480 9.122 3.201 1.00 94.56 136 PHE A N 1
ATOM 1100 C CA . PHE A 1 136 ? -13.443 8.186 2.784 1.00 94.56 136 PHE A CA 1
ATOM 1101 C C . PHE A 1 136 ? -14.049 7.028 1.978 1.00 94.56 136 PHE A C 1
ATOM 1103 O O . PHE A 1 136 ? -14.957 6.343 2.441 1.00 94.56 136 PHE A O 1
ATOM 1110 N N . GLY A 1 137 ? -13.554 6.833 0.753 1.00 92.44 137 GLY A N 1
ATOM 1111 C CA . GLY A 1 137 ? -14.098 5.867 -0.207 1.00 92.44 137 GLY A CA 1
ATOM 1112 C C . GLY A 1 137 ? -15.246 6.395 -1.070 1.00 92.44 137 GLY A C 1
ATOM 1113 O O . GLY A 1 137 ? -15.579 5.759 -2.064 1.00 92.44 137 GLY A O 1
ATOM 1114 N N . ALA A 1 138 ? -15.808 7.575 -0.771 1.00 94.19 138 ALA A N 1
ATOM 1115 C CA . ALA A 1 138 ? -16.809 8.198 -1.637 1.00 94.19 138 ALA A CA 1
ATOM 1116 C C . ALA A 1 138 ? -16.251 8.433 -3.058 1.00 94.19 138 ALA A C 1
ATOM 1118 O O . ALA A 1 138 ? -15.040 8.620 -3.204 1.00 94.19 138 ALA A O 1
ATOM 1119 N N . PRO A 1 139 ? -17.097 8.524 -4.104 1.00 93.88 139 PRO A N 1
ATOM 1120 C CA . PRO A 1 139 ? -16.634 8.678 -5.489 1.00 93.88 139 PRO A CA 1
ATOM 1121 C C . PRO A 1 139 ? -15.660 9.843 -5.725 1.00 93.88 139 PRO A C 1
ATOM 1123 O O . PRO A 1 139 ? -14.788 9.753 -6.581 1.00 93.88 139 PRO A O 1
ATOM 1126 N N . SER A 1 140 ? -15.768 10.928 -4.952 1.00 94.75 140 SER A N 1
ATOM 1127 C CA . SER A 1 140 ? -14.852 12.075 -5.026 1.00 94.75 140 SER A CA 1
ATOM 1128 C C . SER A 1 140 ? -13.463 11.821 -4.431 1.00 94.75 140 SER A C 1
ATOM 1130 O O . SER A 1 140 ? -12.540 12.568 -4.740 1.00 94.75 140 SER A O 1
ATOM 1132 N N . ASN A 1 141 ? -13.328 10.807 -3.572 1.00 95.56 141 ASN A N 1
ATOM 1133 C CA . ASN A 1 141 ? -12.122 10.487 -2.805 1.00 95.56 141 ASN A CA 1
ATOM 1134 C C . ASN A 1 141 ? -11.624 9.051 -3.045 1.00 95.56 141 ASN A C 1
ATOM 1136 O O . ASN A 1 141 ? -10.794 8.553 -2.279 1.00 95.56 141 ASN A O 1
ATOM 1140 N N . ILE A 1 142 ? -12.162 8.347 -4.046 1.00 95.62 142 ILE A N 1
ATOM 1141 C CA . ILE A 1 142 ? -11.901 6.917 -4.242 1.00 95.62 142 ILE A CA 1
ATOM 1142 C C . ILE A 1 142 ? -10.428 6.648 -4.564 1.00 95.62 142 ILE A C 1
ATOM 1144 O O . ILE A 1 142 ? -9.819 5.771 -3.952 1.00 95.62 142 ILE A O 1
ATOM 1148 N N . ASP A 1 143 ? -9.818 7.456 -5.433 1.00 96.00 143 ASP A N 1
ATOM 1149 C CA . ASP A 1 143 ? -8.412 7.314 -5.820 1.00 96.00 143 ASP A CA 1
ATOM 1150 C C . ASP A 1 143 ? -7.484 7.535 -4.621 1.00 96.00 143 ASP A C 1
ATOM 1152 O O . ASP A 1 143 ? -6.539 6.781 -4.396 1.00 96.00 143 ASP A O 1
ATOM 1156 N N . GLN A 1 144 ? -7.774 8.549 -3.805 1.00 97.06 144 GLN A N 1
ATOM 1157 C CA . GLN A 1 144 ? -7.011 8.845 -2.598 1.00 97.06 144 GLN A CA 1
ATOM 1158 C C . GLN A 1 144 ? -7.198 7.744 -1.552 1.00 97.06 144 GLN A C 1
ATOM 1160 O O . GLN A 1 144 ? -6.226 7.330 -0.919 1.00 97.06 144 GLN A O 1
ATOM 1165 N N . GLY A 1 145 ? -8.417 7.215 -1.419 1.00 97.38 145 GLY A N 1
ATOM 1166 C CA . GLY A 1 145 ? -8.709 6.038 -0.606 1.00 97.38 145 GLY A CA 1
ATOM 1167 C C . GLY A 1 145 ? -7.852 4.839 -1.008 1.00 97.38 145 GLY A C 1
ATOM 1168 O O . GLY A 1 145 ? -7.168 4.267 -0.158 1.00 97.38 145 GLY A O 1
ATOM 1169 N N . ARG A 1 146 ? -7.794 4.529 -2.310 1.00 97.75 146 ARG A N 1
ATOM 1170 C CA . ARG A 1 146 ? -6.925 3.476 -2.860 1.00 97.75 146 ARG A CA 1
ATOM 1171 C C . ARG A 1 146 ? -5.459 3.719 -2.537 1.00 97.75 146 ARG A C 1
ATOM 1173 O O . ARG A 1 146 ? -4.789 2.792 -2.095 1.00 97.75 146 ARG A O 1
ATOM 1180 N N . ILE A 1 147 ? -4.963 4.950 -2.693 1.00 98.25 147 ILE A N 1
ATOM 1181 C CA . ILE A 1 147 ? -3.575 5.295 -2.347 1.00 98.25 147 ILE A CA 1
ATOM 1182 C C . ILE A 1 147 ? -3.296 4.961 -0.881 1.00 98.25 147 ILE A C 1
ATOM 1184 O O . ILE A 1 147 ? -2.324 4.269 -0.589 1.00 98.25 147 ILE A O 1
ATOM 1188 N N . ILE A 1 148 ? -4.159 5.402 0.034 1.00 98.44 148 ILE A N 1
ATOM 1189 C CA . ILE A 1 148 ? -3.983 5.224 1.481 1.00 98.44 148 ILE A CA 1
ATOM 1190 C C . ILE A 1 148 ? -3.971 3.737 1.861 1.00 98.44 148 ILE A C 1
ATOM 1192 O O . ILE A 1 148 ? -3.085 3.298 2.599 1.00 98.44 148 ILE A O 1
ATOM 1196 N N . ILE A 1 149 ? -4.903 2.946 1.323 1.00 98.50 149 ILE A N 1
ATOM 1197 C CA . ILE A 1 149 ? -4.942 1.497 1.565 1.00 98.50 149 ILE A CA 1
ATOM 1198 C C . ILE A 1 149 ? -3.741 0.798 0.911 1.00 98.50 149 ILE A C 1
ATOM 1200 O O . ILE A 1 149 ? -3.123 -0.062 1.532 1.00 98.50 149 ILE A O 1
ATOM 1204 N N . ASN A 1 150 ? -3.316 1.212 -0.284 1.00 98.38 150 ASN A N 1
ATOM 1205 C CA . ASN A 1 150 ? -2.119 0.665 -0.928 1.00 98.38 150 ASN A CA 1
ATOM 1206 C C . ASN A 1 150 ? -0.824 1.025 -0.187 1.00 98.38 150 ASN A C 1
ATOM 1208 O O . ASN A 1 150 ? 0.115 0.229 -0.198 1.00 98.38 150 ASN A O 1
ATOM 1212 N N . ARG A 1 151 ? -0.754 2.170 0.510 1.00 98.06 151 ARG A N 1
ATOM 1213 C CA . ARG A 1 151 ? 0.358 2.463 1.433 1.00 98.06 151 ARG A CA 1
ATOM 1214 C C . ARG A 1 151 ? 0.372 1.474 2.595 1.00 98.06 151 ARG A C 1
ATOM 1216 O O . ARG A 1 151 ? 1.419 0.888 2.861 1.00 98.06 151 ARG A O 1
ATOM 1223 N N . PHE A 1 152 ? -0.784 1.232 3.216 1.00 98.56 152 PHE A N 1
ATOM 1224 C CA . PHE A 1 152 ? -0.933 0.207 4.251 1.00 98.56 152 PHE A CA 1
ATOM 1225 C C . PHE A 1 152 ? -0.461 -1.169 3.763 1.00 98.56 152 PHE A C 1
ATOM 1227 O O . PHE A 1 152 ? 0.444 -1.753 4.363 1.00 98.56 152 PHE A O 1
ATOM 1234 N N . LEU A 1 153 ? -1.004 -1.642 2.638 1.00 98.44 153 LEU A N 1
ATOM 1235 C CA . LEU A 1 153 ? -0.630 -2.918 2.027 1.00 98.44 153 LEU A CA 1
ATOM 1236 C C . LEU A 1 153 ? 0.861 -2.969 1.692 1.00 98.44 153 LEU A C 1
ATOM 1238 O O . LEU A 1 153 ? 1.509 -3.980 1.934 1.00 98.44 153 LEU A O 1
ATOM 1242 N N . SER A 1 154 ? 1.446 -1.871 1.211 1.00 98.00 154 SER A N 1
ATOM 1243 C CA . SER A 1 154 ? 2.874 -1.816 0.902 1.00 98.00 154 SER A CA 1
ATOM 1244 C C . SER A 1 154 ? 3.775 -2.006 2.118 1.00 98.00 154 SER A C 1
ATOM 1246 O O . SER A 1 154 ? 4.885 -2.511 1.951 1.00 98.00 154 SER A O 1
ATOM 1248 N N . TRP A 1 155 ? 3.353 -1.577 3.307 1.00 98.00 155 TRP A N 1
ATOM 1249 C CA . TRP A 1 155 ? 4.095 -1.843 4.539 1.00 98.00 155 TRP A CA 1
ATOM 1250 C C . TRP A 1 155 ? 3.811 -3.248 5.067 1.00 98.00 155 TRP A C 1
ATOM 1252 O O . TRP A 1 155 ? 4.731 -3.914 5.533 1.00 98.00 155 TRP A O 1
ATOM 1262 N N . ALA A 1 156 ? 2.557 -3.698 4.982 1.00 97.88 156 ALA A N 1
ATOM 1263 C CA . ALA A 1 156 ? 2.126 -4.983 5.516 1.00 97.88 156 ALA A CA 1
ATOM 1264 C C . ALA A 1 156 ? 2.638 -6.181 4.707 1.00 97.88 156 ALA A C 1
ATOM 1266 O O . ALA A 1 156 ? 3.000 -7.196 5.285 1.00 97.88 156 ALA A O 1
ATOM 1267 N N . LEU A 1 157 ? 2.725 -6.053 3.383 1.00 97.00 157 LEU A N 1
ATOM 1268 C CA . LEU A 1 157 ? 3.189 -7.109 2.484 1.00 97.00 157 LEU A CA 1
ATOM 1269 C C . LEU A 1 157 ? 4.721 -7.195 2.390 1.00 97.00 157 LEU A C 1
ATOM 1271 O O . LEU A 1 157 ? 5.251 -8.195 1.906 1.00 97.00 157 LEU A O 1
ATOM 1275 N N . LEU A 1 158 ? 5.445 -6.172 2.858 1.00 95.75 158 LEU A N 1
ATOM 1276 C CA . LEU A 1 158 ? 6.904 -6.110 2.761 1.00 95.75 158 LEU A CA 1
ATOM 1277 C C . LEU A 1 158 ? 7.613 -7.313 3.416 1.00 95.75 158 LEU A C 1
ATOM 1279 O O . LEU A 1 158 ? 8.502 -7.878 2.777 1.00 95.75 158 LEU A O 1
ATOM 1283 N N . PRO A 1 159 ? 7.243 -7.757 4.637 1.00 94.12 159 PRO A N 1
ATOM 1284 C CA . PRO A 1 159 ? 7.863 -8.928 5.257 1.00 94.12 159 PRO A CA 1
ATOM 1285 C C . PRO A 1 159 ? 7.573 -10.240 4.518 1.00 94.12 159 PRO A C 1
ATOM 1287 O O . PRO A 1 159 ? 8.304 -11.209 4.689 1.00 94.12 159 PRO A O 1
ATOM 1290 N N . HIS A 1 160 ? 6.545 -10.259 3.666 1.00 94.12 160 HIS A N 1
ATOM 1291 C CA . HIS A 1 160 ? 6.190 -11.393 2.813 1.00 94.12 160 HIS A CA 1
ATOM 1292 C C . HIS A 1 160 ? 6.897 -11.352 1.444 1.00 94.12 160 HIS A C 1
ATOM 1294 O O . HIS A 1 160 ? 6.523 -12.094 0.539 1.00 94.12 160 HIS A O 1
ATOM 1300 N N . GLY A 1 161 ? 7.888 -10.469 1.259 1.00 94.81 161 GLY A N 1
ATOM 1301 C CA . GLY A 1 161 ? 8.705 -10.402 0.041 1.00 94.81 161 GLY A CA 1
ATOM 1302 C C . GLY A 1 161 ? 8.053 -9.669 -1.135 1.00 94.81 161 GLY A C 1
ATOM 1303 O O . GLY A 1 161 ? 8.544 -9.751 -2.263 1.00 94.81 161 GLY A O 1
ATOM 1304 N N . PHE A 1 162 ? 6.955 -8.950 -0.893 1.00 96.56 162 PHE A N 1
ATOM 1305 C CA . PHE A 1 162 ? 6.283 -8.164 -1.922 1.00 96.56 162 PHE A CA 1
ATOM 1306 C C . PHE A 1 162 ? 6.791 -6.730 -1.964 1.00 96.56 162 PHE A C 1
ATOM 1308 O O . PHE A 1 162 ? 6.995 -6.071 -0.942 1.00 96.56 162 PHE A O 1
ATOM 1315 N N . ILE A 1 163 ? 6.875 -6.204 -3.180 1.00 97.75 163 ILE A N 1
ATOM 1316 C CA . ILE A 1 163 ? 7.061 -4.783 -3.437 1.00 97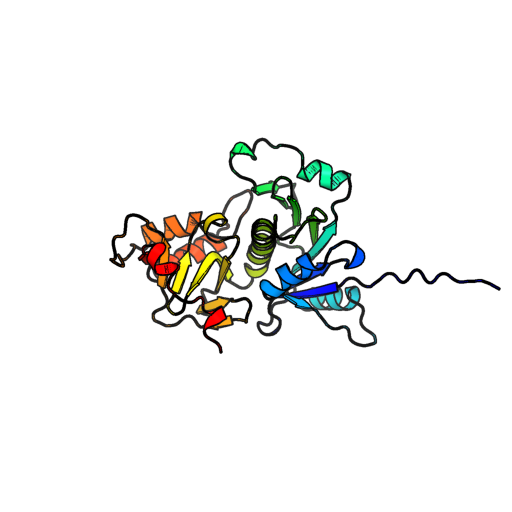.75 163 ILE A CA 1
ATOM 1317 C C . ILE A 1 163 ? 5.963 -4.287 -4.372 1.00 97.75 163 ILE A C 1
ATOM 1319 O O . ILE A 1 163 ? 5.648 -4.924 -5.378 1.00 97.75 163 ILE A O 1
ATOM 1323 N N . GLY A 1 164 ? 5.348 -3.164 -4.010 1.00 97.56 164 GLY A N 1
ATOM 1324 C CA . GLY A 1 164 ? 4.283 -2.565 -4.801 1.00 97.56 164 GLY A CA 1
ATOM 1325 C C . GLY A 1 164 ? 4.786 -1.470 -5.733 1.00 97.56 164 GLY A C 1
ATOM 1326 O O . GLY A 1 164 ? 5.706 -0.719 -5.396 1.00 97.56 164 GLY A O 1
ATOM 1327 N N . PHE A 1 165 ? 4.140 -1.340 -6.888 1.00 97.69 165 PHE A N 1
ATOM 1328 C CA . PHE A 1 165 ? 4.327 -0.241 -7.833 1.00 97.69 165 PHE A CA 1
ATOM 1329 C C . PHE A 1 165 ? 2.991 0.380 -8.196 1.00 97.69 165 PHE A C 1
ATOM 1331 O O . PHE A 1 165 ? 2.019 -0.338 -8.421 1.00 97.69 165 PHE A O 1
ATOM 1338 N N . TRP A 1 166 ? 2.957 1.707 -8.302 1.00 97.44 166 TRP A N 1
ATOM 1339 C CA . TRP A 1 166 ? 1.785 2.405 -8.818 1.00 97.44 166 TRP A CA 1
ATOM 1340 C C . TRP A 1 166 ? 1.580 2.051 -10.284 1.00 97.44 166 TRP A C 1
ATOM 1342 O O . TRP A 1 166 ? 2.509 2.172 -11.090 1.00 97.44 166 TRP A O 1
ATOM 1352 N N . GLY A 1 167 ? 0.369 1.632 -10.633 1.00 94.62 167 GLY A N 1
ATOM 1353 C CA . GLY A 1 167 ? 0.049 1.207 -11.984 1.00 94.62 167 GLY A CA 1
ATOM 1354 C C . GLY A 1 167 ? -0.881 0.009 -12.048 1.00 94.62 167 GLY A C 1
ATOM 1355 O O . GLY A 1 167 ? -1.539 -0.330 -11.070 1.00 94.62 167 GLY A O 1
ATOM 1356 N N . ARG A 1 168 ? -0.948 -0.606 -13.232 1.00 92.00 168 ARG A N 1
ATOM 1357 C CA . ARG A 1 168 ? -1.930 -1.650 -13.550 1.00 92.00 168 ARG A CA 1
ATOM 1358 C C . ARG A 1 168 ? -1.249 -2.891 -14.103 1.00 92.00 168 ARG A C 1
ATOM 1360 O O . ARG A 1 168 ? -0.316 -2.795 -14.910 1.00 92.00 168 ARG A O 1
ATOM 1367 N N . ALA A 1 169 ? -1.761 -4.048 -13.710 1.00 91.19 169 ALA A N 1
ATOM 1368 C CA . ALA A 1 169 ? -1.394 -5.317 -14.313 1.00 91.19 169 ALA A CA 1
ATOM 1369 C C . ALA A 1 169 ? -1.957 -5.444 -15.737 1.00 91.19 169 ALA A C 1
ATOM 1371 O O . ALA A 1 169 ? -3.025 -4.928 -16.062 1.00 91.19 169 ALA A O 1
ATOM 1372 N N . MET A 1 170 ? -1.223 -6.145 -16.592 1.00 88.38 170 MET A N 1
ATOM 1373 C CA . MET A 1 170 ? -1.554 -6.409 -17.988 1.00 88.38 170 MET A CA 1
ATOM 1374 C C . MET A 1 170 ? -1.217 -7.866 -18.315 1.00 88.38 170 MET A C 1
ATOM 1376 O O . MET A 1 170 ? -0.358 -8.464 -17.675 1.00 88.38 170 MET A O 1
ATOM 1380 N N . GLU A 1 171 ? -1.805 -8.412 -19.379 1.00 82.00 171 GLU A N 1
ATOM 1381 C CA . GLU A 1 171 ? -1.614 -9.816 -19.782 1.00 82.00 171 GLU A CA 1
ATOM 1382 C C . GLU A 1 171 ? -0.140 -10.262 -19.849 1.00 82.00 171 GLU A C 1
ATOM 1384 O O . GLU A 1 171 ? 0.207 -11.352 -19.410 1.00 82.00 171 GLU A O 1
ATOM 1389 N N . ARG A 1 172 ? 0.753 -9.400 -20.356 1.00 85.00 172 ARG A N 1
ATOM 1390 C CA . ARG A 1 172 ? 2.188 -9.701 -20.531 1.00 85.00 172 ARG A CA 1
ATOM 1391 C C . ARG A 1 172 ? 3.112 -8.811 -19.706 1.00 85.00 172 ARG A C 1
ATOM 1393 O O . ARG A 1 172 ? 4.266 -8.583 -20.079 1.00 85.00 172 ARG A O 1
ATOM 1400 N N . GLY A 1 173 ? 2.611 -8.209 -18.633 1.00 90.50 173 GLY A N 1
ATOM 1401 C CA . GLY A 1 173 ? 3.425 -7.273 -17.870 1.00 90.50 173 GLY A CA 1
ATOM 1402 C C . GLY A 1 173 ? 2.672 -6.397 -16.890 1.00 90.50 173 GLY A C 1
ATOM 1403 O O . GLY A 1 173 ? 1.502 -6.600 -16.608 1.00 90.50 173 GLY A O 1
ATOM 1404 N N . GLY A 1 174 ? 3.354 -5.375 -16.399 1.00 92.75 174 GLY A N 1
ATOM 1405 C CA . GLY A 1 174 ? 2.762 -4.337 -15.565 1.00 92.75 174 GLY A CA 1
ATOM 1406 C C . GLY A 1 174 ? 3.124 -2.961 -16.097 1.00 92.75 174 GLY A C 1
ATOM 1407 O O . GLY A 1 174 ? 4.300 -2.693 -16.350 1.00 92.75 174 GLY A O 1
ATOM 1408 N N . LEU A 1 175 ? 2.135 -2.085 -16.276 1.00 93.56 175 LEU A N 1
ATOM 1409 C CA . LEU A 1 175 ? 2.396 -0.670 -16.524 1.00 93.56 175 LEU A CA 1
ATOM 1410 C C . LEU A 1 175 ? 2.699 -0.009 -15.184 1.00 93.56 175 LEU A C 1
ATOM 1412 O O . LEU A 1 175 ? 1.814 0.068 -14.344 1.00 93.56 175 LEU A O 1
ATOM 1416 N N . VAL A 1 176 ? 3.912 0.513 -15.018 1.00 95.50 176 VAL A N 1
ATOM 1417 C CA . VAL A 1 176 ? 4.304 1.344 -13.876 1.00 95.50 176 VAL A CA 1
ATOM 1418 C C . VAL A 1 176 ? 4.126 2.816 -14.244 1.00 95.50 176 VAL A C 1
ATOM 1420 O O . VAL A 1 176 ? 4.482 3.245 -15.348 1.00 95.50 176 VAL A O 1
ATOM 1423 N N . THR A 1 177 ? 3.559 3.598 -13.329 1.00 94.44 177 THR A N 1
ATOM 1424 C CA . THR A 1 177 ? 3.290 5.025 -13.518 1.00 94.44 177 THR A CA 1
ATOM 1425 C C . THR A 1 177 ? 3.234 5.770 -12.174 1.00 94.44 177 THR A C 1
ATOM 1427 O O . THR A 1 177 ? 3.693 5.263 -11.157 1.00 94.44 177 THR A O 1
ATOM 1430 N N . THR A 1 178 ? 2.782 7.024 -12.140 1.00 93.75 178 THR A N 1
ATOM 1431 C CA . THR A 1 178 ? 2.546 7.744 -10.870 1.00 93.75 178 THR A CA 1
ATOM 1432 C C . THR A 1 178 ? 1.229 7.310 -10.226 1.00 93.75 178 THR A C 1
ATOM 1434 O O . THR A 1 178 ? 0.306 6.919 -10.933 1.00 93.75 178 THR A O 1
ATOM 1437 N N . SER A 1 179 ? 1.088 7.451 -8.905 1.00 94.56 179 SER A N 1
ATOM 1438 C CA . SER A 1 179 ? -0.174 7.159 -8.198 1.00 94.56 179 SER A CA 1
ATOM 1439 C C . SER A 1 179 ? -1.380 7.875 -8.818 1.00 94.56 179 SER A C 1
ATOM 1441 O O . SER A 1 179 ? -2.431 7.271 -9.002 1.00 94.56 179 SER A O 1
ATOM 1443 N N . ARG A 1 180 ? -1.206 9.139 -9.231 1.00 92.31 180 ARG A N 1
ATOM 1444 C CA . ARG A 1 180 ? -2.247 9.926 -9.909 1.00 92.31 180 ARG A CA 1
ATOM 1445 C C . ARG A 1 180 ? -2.604 9.374 -11.289 1.00 92.31 180 ARG A C 1
ATOM 1447 O O . ARG A 1 180 ? -3.772 9.326 -11.633 1.00 92.31 180 ARG A O 1
ATOM 1454 N N . GLN A 1 181 ? -1.617 8.974 -12.088 1.00 91.94 181 GLN A N 1
ATOM 1455 C CA . GLN A 1 181 ? -1.872 8.388 -13.412 1.00 91.94 181 GLN A CA 1
ATOM 1456 C C . GLN A 1 181 ? -2.455 6.972 -13.327 1.00 91.94 181 GLN A C 1
ATOM 1458 O O . GLN A 1 181 ? -3.095 6.524 -14.273 1.00 91.94 181 GLN A O 1
ATOM 1463 N N . ALA A 1 182 ? -2.224 6.281 -12.211 1.00 92.81 182 ALA A N 1
ATOM 1464 C CA . ALA A 1 182 ? -2.791 4.975 -11.914 1.00 92.81 182 ALA A CA 1
ATOM 1465 C C . ALA A 1 182 ? -4.173 5.044 -11.243 1.00 92.81 182 ALA A C 1
ATOM 1467 O O . ALA A 1 182 ? -4.715 3.993 -10.926 1.00 92.81 182 ALA A O 1
ATOM 1468 N N . ASN A 1 183 ? -4.732 6.233 -10.974 1.00 94.81 183 ASN A N 1
ATOM 1469 C CA . ASN A 1 183 ? -5.963 6.393 -10.181 1.00 94.81 183 ASN A CA 1
ATOM 1470 C C . ASN A 1 183 ? -5.894 5.631 -8.838 1.00 94.81 183 ASN A C 1
ATOM 1472 O O . ASN A 1 183 ? -6.809 4.912 -8.434 1.00 94.81 183 ASN A O 1
ATOM 1476 N N . GLY A 1 184 ? -4.730 5.711 -8.188 1.00 94.38 184 GLY A N 1
ATOM 1477 C CA . GLY A 1 184 ? -4.444 5.029 -6.931 1.00 94.38 184 GLY A CA 1
ATOM 1478 C C . GLY A 1 184 ? -4.277 3.512 -7.017 1.00 94.38 184 GLY A C 1
ATOM 1479 O O . GLY A 1 184 ? -4.044 2.896 -5.980 1.00 94.38 184 GLY A O 1
ATOM 1480 N N . GLU A 1 185 ? -4.355 2.901 -8.201 1.00 94.69 185 GLU A N 1
ATOM 1481 C CA . GLU A 1 185 ? -4.114 1.467 -8.375 1.00 94.69 185 GLU A CA 1
ATOM 1482 C C . GLU A 1 185 ? -2.635 1.111 -8.218 1.00 94.69 185 GLU A C 1
ATOM 1484 O O . GLU A 1 185 ? -1.728 1.874 -8.576 1.00 94.69 185 GLU A O 1
ATOM 1489 N N . ALA A 1 186 ? -2.399 -0.079 -7.678 1.00 96.19 186 ALA A N 1
ATOM 1490 C CA . ALA A 1 186 ? -1.073 -0.614 -7.469 1.00 96.19 186 ALA A CA 1
ATOM 1491 C C . ALA A 1 186 ? -1.038 -2.102 -7.789 1.00 96.19 186 ALA A C 1
ATOM 1493 O O . ALA A 1 186 ? -2.021 -2.820 -7.630 1.00 96.19 186 ALA A O 1
ATOM 1494 N N . MET A 1 187 ? 0.140 -2.559 -8.188 1.00 95.50 187 MET A N 1
ATOM 1495 C CA . MET A 1 187 ? 0.440 -3.967 -8.378 1.00 95.50 187 MET A CA 1
ATOM 1496 C C . MET A 1 187 ? 1.538 -4.394 -7.412 1.00 95.50 187 MET A C 1
ATOM 1498 O O . MET A 1 187 ? 2.542 -3.692 -7.281 1.00 95.50 187 MET A O 1
ATOM 1502 N N . PHE A 1 188 ? 1.368 -5.543 -6.760 1.00 97.19 188 PHE A N 1
ATOM 1503 C CA . PHE A 1 188 ? 2.337 -6.077 -5.802 1.00 97.19 188 PHE A CA 1
ATOM 1504 C C . PHE A 1 188 ? 3.021 -7.309 -6.376 1.00 97.19 188 PHE A C 1
ATOM 1506 O O . PHE A 1 188 ? 2.360 -8.267 -6.765 1.00 97.19 188 PHE A O 1
ATOM 1513 N N . ILE A 1 189 ? 4.350 -7.282 -6.425 1.00 96.81 189 ILE A N 1
ATOM 1514 C CA . ILE A 1 189 ? 5.166 -8.345 -7.008 1.00 96.81 189 ILE A CA 1
ATOM 1515 C C . ILE A 1 189 ? 5.992 -9.006 -5.909 1.00 96.81 189 ILE A C 1
ATOM 1517 O O . ILE A 1 189 ? 6.783 -8.329 -5.252 1.00 96.81 189 ILE A O 1
ATOM 1521 N N . ASN A 1 190 ? 5.853 -10.323 -5.754 1.00 95.56 190 ASN A N 1
ATOM 1522 C CA . ASN A 1 190 ? 6.801 -11.151 -5.020 1.00 95.56 190 ASN A CA 1
ATOM 1523 C C . ASN A 1 190 ? 7.911 -11.597 -5.965 1.00 95.56 190 ASN A C 1
ATOM 1525 O O . ASN A 1 190 ? 7.677 -12.242 -6.991 1.00 95.56 190 ASN A O 1
ATOM 1529 N N . ILE A 1 191 ? 9.132 -11.218 -5.614 1.00 87.94 191 ILE A N 1
ATOM 1530 C CA . ILE A 1 191 ? 10.316 -11.416 -6.451 1.00 87.94 191 ILE A CA 1
ATOM 1531 C C . ILE A 1 191 ? 10.821 -12.854 -6.374 1.00 87.94 191 ILE A C 1
ATOM 1533 O O . ILE A 1 191 ? 11.339 -13.372 -7.366 1.00 87.94 191 ILE A O 1
ATOM 1537 N N . GLU A 1 192 ? 10.702 -13.475 -5.204 1.00 89.69 192 GLU A N 1
ATOM 1538 C CA . GLU A 1 192 ? 11.192 -14.827 -4.950 1.00 89.69 192 GLU A CA 1
ATOM 1539 C C . GLU A 1 192 ? 10.232 -15.855 -5.541 1.00 89.69 192 GLU A C 1
ATOM 1541 O O . GLU A 1 192 ? 10.645 -16.703 -6.330 1.00 89.69 192 GLU A O 1
ATOM 1546 N N . GLU A 1 193 ? 8.938 -15.701 -5.261 1.00 92.94 193 GLU A N 1
ATOM 1547 C CA . GLU A 1 193 ? 7.881 -16.578 -5.776 1.00 92.94 193 GLU A CA 1
ATOM 1548 C C . GLU A 1 193 ? 7.521 -16.289 -7.238 1.00 92.94 193 GLU A C 1
ATOM 1550 O O . GLU A 1 193 ?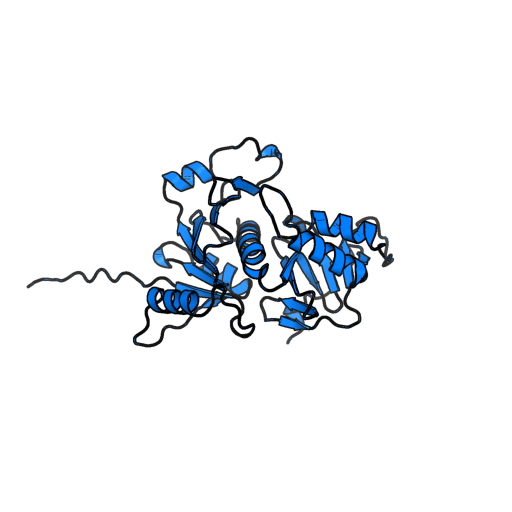 6.767 -17.044 -7.848 1.00 92.94 193 GLU A O 1
ATOM 1555 N N . ARG A 1 194 ? 8.040 -15.191 -7.811 1.00 93.06 194 ARG A 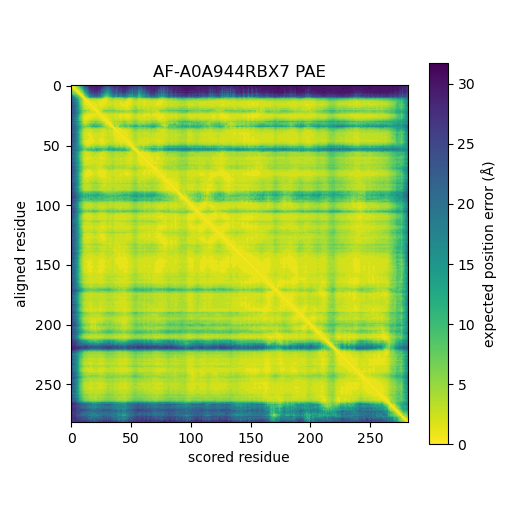N 1
ATOM 1556 C CA . ARG A 1 194 ? 7.660 -14.681 -9.136 1.00 93.06 194 ARG A CA 1
ATOM 1557 C C . ARG A 1 194 ? 6.140 -14.621 -9.281 1.00 93.06 194 ARG A C 1
ATOM 1559 O O . ARG A 1 194 ? 5.575 -15.211 -10.199 1.00 93.06 194 ARG A O 1
ATOM 1566 N N . LYS A 1 195 ? 5.483 -13.900 -8.378 1.00 94.62 195 LYS A N 1
ATOM 1567 C CA . LYS A 1 195 ? 4.020 -13.837 -8.284 1.00 94.62 195 LYS A CA 1
ATOM 1568 C C . LYS A 1 195 ? 3.539 -12.388 -8.249 1.00 94.62 195 LYS A C 1
ATOM 1570 O O . LYS A 1 195 ? 4.168 -11.543 -7.620 1.00 94.62 195 LYS A O 1
ATOM 1575 N N . LEU A 1 196 ? 2.444 -12.102 -8.937 1.00 94.75 196 LEU A N 1
ATOM 1576 C CA . LEU A 1 196 ? 1.750 -10.817 -8.967 1.00 94.75 196 LEU A CA 1
ATOM 1577 C C . LEU A 1 196 ? 0.462 -10.932 -8.156 1.00 94.75 196 LEU A C 1
ATOM 1579 O O . LEU A 1 196 ? -0.281 -11.882 -8.370 1.00 94.75 196 LEU A O 1
ATOM 1583 N N . LEU A 1 197 ? 0.164 -9.982 -7.275 1.00 94.12 197 LEU A N 1
ATOM 1584 C CA . LEU A 1 197 ? -1.154 -9.910 -6.638 1.00 94.12 197 LEU A CA 1
ATOM 1585 C C . LEU A 1 197 ? -2.078 -9.008 -7.437 1.00 94.12 197 LEU A C 1
ATOM 1587 O O . LEU A 1 197 ? -1.722 -7.874 -7.766 1.00 94.12 197 LEU A O 1
ATOM 1591 N N . LEU A 1 198 ? -3.265 -9.537 -7.696 1.00 90.50 198 LEU A N 1
ATOM 1592 C CA . LEU A 1 198 ? -4.427 -8.845 -8.223 1.00 90.50 198 LEU A CA 1
ATOM 1593 C C . LEU A 1 198 ? -5.538 -8.897 -7.163 1.00 90.50 198 LEU A C 1
ATOM 1595 O O . LEU A 1 198 ? -5.495 -9.767 -6.289 1.00 90.50 198 LEU A O 1
ATOM 1599 N N . PRO A 1 199 ? -6.564 -8.035 -7.249 1.00 87.50 199 PRO A N 1
ATOM 1600 C CA . PRO A 1 199 ? -7.738 -8.134 -6.378 1.00 87.50 199 PRO A CA 1
ATOM 1601 C C . PRO A 1 199 ? -8.437 -9.500 -6.443 1.00 87.50 199 PRO A C 1
ATOM 1603 O O . PRO A 1 199 ? -9.054 -9.927 -5.475 1.00 87.50 199 PRO A O 1
ATOM 1606 N N . THR A 1 200 ? -8.306 -10.208 -7.568 1.00 86.56 200 THR A N 1
ATOM 1607 C CA . THR A 1 200 ? -8.845 -11.559 -7.778 1.00 86.56 200 THR A CA 1
ATOM 1608 C C . THR A 1 200 ? -7.962 -12.678 -7.217 1.00 86.56 200 THR A C 1
ATOM 1610 O O . THR A 1 200 ? -8.351 -13.842 -7.276 1.00 86.56 200 THR A O 1
ATOM 1613 N N . GLY A 1 201 ? -6.779 -12.354 -6.687 1.00 89.12 201 GLY A N 1
ATOM 1614 C CA . GLY A 1 201 ? -5.811 -13.318 -6.172 1.00 89.12 201 GLY A CA 1
ATOM 1615 C C . GLY A 1 201 ? -4.450 -13.221 -6.852 1.00 89.12 201 GLY A C 1
ATOM 1616 O O . GLY A 1 201 ? -4.121 -12.266 -7.559 1.00 89.12 201 GLY A O 1
ATOM 1617 N N . GLY A 1 202 ? -3.604 -14.209 -6.592 1.00 89.56 202 GLY A N 1
ATOM 1618 C CA . GLY A 1 202 ? -2.240 -14.208 -7.074 1.00 89.56 202 GLY A CA 1
ATOM 1619 C C . GLY A 1 202 ? -2.030 -14.916 -8.412 1.00 89.56 202 GLY A C 1
ATOM 1620 O O . GLY A 1 202 ? -2.374 -16.083 -8.578 1.00 89.56 202 GLY A O 1
ATOM 1621 N N . LEU A 1 203 ? -1.362 -14.237 -9.341 1.00 91.56 203 LEU A N 1
ATOM 1622 C CA . LEU A 1 203 ? -1.014 -14.729 -10.670 1.00 91.56 203 LEU A CA 1
ATOM 1623 C C . LEU A 1 203 ? 0.499 -15.008 -10.768 1.00 91.56 203 LEU A C 1
ATOM 1625 O O . LEU A 1 203 ? 1.298 -14.116 -10.470 1.00 91.56 203 LEU A O 1
ATOM 1629 N N . PRO A 1 204 ? 0.948 -16.198 -11.207 1.00 92.62 204 PRO A N 1
ATOM 1630 C CA . PRO A 1 204 ? 2.364 -16.430 -11.475 1.00 92.62 204 PRO A CA 1
ATOM 1631 C C . PRO A 1 204 ? 2.854 -15.535 -12.624 1.00 92.62 204 PRO A C 1
ATOM 1633 O O . PRO A 1 204 ? 2.191 -15.375 -13.648 1.00 92.62 204 PRO A O 1
ATOM 1636 N N . LEU A 1 205 ? 4.047 -14.965 -12.478 1.00 91.81 205 LEU A N 1
ATOM 1637 C CA . LEU A 1 205 ? 4.677 -14.153 -13.512 1.00 91.81 205 LEU A CA 1
ATOM 1638 C C . LEU A 1 205 ? 5.178 -15.057 -14.638 1.00 91.81 205 LEU A C 1
ATOM 1640 O O . LEU A 1 205 ? 6.136 -15.820 -14.462 1.00 91.81 205 LEU A O 1
ATOM 1644 N N . GLY A 1 206 ? 4.573 -14.908 -15.817 1.00 88.00 206 GLY A N 1
ATOM 1645 C CA . GLY A 1 206 ? 5.029 -15.553 -17.043 1.00 88.00 206 GLY A CA 1
ATOM 1646 C C . GLY A 1 206 ? 6.504 -15.268 -17.353 1.00 88.00 206 GLY A C 1
ATOM 1647 O O . GLY A 1 206 ? 7.094 -14.278 -16.906 1.00 88.00 206 GLY A O 1
ATOM 1648 N N . ALA A 1 207 ? 7.122 -16.144 -18.145 1.00 87.69 207 ALA A N 1
ATOM 1649 C CA . ALA A 1 207 ? 8.510 -15.969 -18.580 1.00 87.69 207 ALA A CA 1
ATOM 1650 C C . ALA A 1 207 ? 8.709 -14.696 -19.427 1.00 87.69 207 ALA A C 1
ATOM 1652 O O . ALA A 1 207 ? 9.808 -14.146 -19.471 1.00 87.69 207 ALA A O 1
ATOM 1653 N N . ASP A 1 208 ? 7.647 -14.221 -20.078 1.00 90.25 208 ASP A N 1
ATOM 1654 C CA . ASP A 1 208 ? 7.612 -13.037 -20.930 1.00 90.25 208 ASP A CA 1
ATOM 1655 C C . ASP A 1 208 ? 7.092 -11.776 -20.220 1.00 90.25 208 ASP A C 1
ATOM 1657 O O . ASP A 1 208 ? 6.928 -10.744 -20.878 1.00 90.25 208 ASP A O 1
ATOM 1661 N N . PHE A 1 209 ? 6.870 -11.837 -18.900 1.00 93.12 209 PHE A N 1
ATOM 1662 C CA . PHE A 1 209 ? 6.422 -10.694 -18.111 1.00 93.12 209 PHE A CA 1
ATOM 1663 C C . PHE A 1 209 ? 7.417 -9.530 -18.209 1.00 93.12 209 PHE A C 1
ATOM 1665 O O . PHE A 1 209 ? 8.625 -9.694 -18.010 1.00 93.12 209 PHE A O 1
ATOM 1672 N N . LYS A 1 210 ? 6.900 -8.334 -18.503 1.00 94.31 210 LYS A N 1
ATOM 1673 C CA . LYS A 1 210 ? 7.691 -7.109 -18.689 1.00 94.31 210 LYS A CA 1
ATOM 1674 C C . LYS A 1 210 ? 7.168 -5.967 -17.837 1.00 94.31 210 LYS A C 1
ATOM 1676 O O . LYS A 1 210 ? 5.967 -5.834 -17.620 1.00 94.31 210 LYS A O 1
ATOM 1681 N N . ILE A 1 211 ? 8.065 -5.076 -17.435 1.00 95.19 211 ILE A N 1
ATOM 1682 C CA . ILE A 1 211 ? 7.669 -3.797 -16.848 1.00 95.19 211 ILE A CA 1
ATOM 1683 C C . ILE A 1 211 ? 7.585 -2.758 -17.959 1.00 95.19 211 ILE A C 1
ATOM 1685 O O . ILE A 1 211 ? 8.559 -2.503 -18.668 1.00 95.19 211 ILE A O 1
ATOM 1689 N N . PHE A 1 212 ? 6.421 -2.138 -18.101 1.00 93.69 212 PHE A N 1
ATOM 1690 C CA . PHE A 1 212 ? 6.208 -1.045 -19.032 1.00 93.69 212 PHE A CA 1
ATOM 1691 C C . PHE A 1 212 ? 6.293 0.288 -18.296 1.00 93.69 212 PHE A C 1
ATOM 1693 O O . PHE A 1 212 ? 5.622 0.504 -17.292 1.00 93.69 212 PHE A O 1
ATOM 1700 N N . ARG A 1 213 ? 7.098 1.204 -18.830 1.00 91.50 213 ARG A N 1
ATOM 1701 C CA . ARG A 1 213 ? 7.095 2.619 -18.463 1.00 91.50 213 ARG A CA 1
ATOM 1702 C C . ARG A 1 213 ? 6.265 3.379 -19.480 1.00 91.50 213 ARG A C 1
ATOM 1704 O O . ARG A 1 213 ? 6.520 3.285 -20.683 1.00 91.50 213 ARG A O 1
ATOM 1711 N N . SER A 1 214 ? 5.341 4.190 -18.983 1.00 82.62 214 SER A N 1
ATOM 1712 C CA . SER A 1 214 ? 4.659 5.185 -19.801 1.00 82.62 214 SER A CA 1
ATOM 1713 C C . SER A 1 214 ? 5.666 6.205 -20.352 1.00 82.62 214 SER A C 1
ATOM 1715 O O . SER A 1 214 ? 6.295 6.934 -19.580 1.00 82.62 214 SER A O 1
ATOM 1717 N N . ASP A 1 215 ? 5.767 6.311 -21.675 1.00 79.19 215 ASP A N 1
ATOM 1718 C CA . ASP A 1 215 ? 6.539 7.350 -22.357 1.00 79.19 215 ASP A CA 1
ATOM 1719 C C . ASP A 1 215 ? 5.688 8.000 -23.467 1.00 79.19 215 ASP A C 1
ATOM 1721 O O . ASP A 1 215 ? 5.392 7.344 -24.470 1.00 79.19 215 ASP A O 1
ATOM 1725 N N . PRO A 1 216 ? 5.295 9.282 -23.329 1.00 69.75 216 PRO A N 1
ATOM 1726 C CA . PRO A 1 216 ? 4.477 9.972 -24.328 1.00 69.75 216 PRO A CA 1
ATOM 1727 C C . PRO A 1 216 ? 5.221 10.243 -25.647 1.00 69.75 216 PRO A C 1
ATOM 1729 O O . PRO A 1 216 ? 4.589 10.554 -26.656 1.00 69.75 216 PRO A O 1
ATOM 1732 N N . ILE A 1 217 ? 6.555 10.142 -25.662 1.00 74.31 217 ILE A N 1
ATOM 1733 C CA . ILE A 1 217 ? 7.394 10.376 -26.846 1.00 74.31 217 ILE A CA 1
ATOM 1734 C C . ILE A 1 217 ? 7.650 9.063 -27.602 1.00 74.31 217 ILE A C 1
ATOM 1736 O O . ILE A 1 217 ? 8.057 9.084 -28.769 1.00 74.31 217 ILE A O 1
ATOM 1740 N N . ALA A 1 218 ? 7.376 7.908 -26.985 1.00 67.88 218 ALA A N 1
ATOM 1741 C CA . ALA A 1 218 ? 7.554 6.598 -27.598 1.00 67.88 218 ALA A CA 1
ATOM 1742 C C . ALA A 1 218 ? 6.511 6.353 -28.705 1.00 67.88 218 ALA A C 1
ATOM 1744 O O . ALA A 1 218 ? 5.533 5.639 -28.526 1.00 67.88 218 ALA A O 1
ATOM 1745 N N . LYS A 1 219 ? 6.728 6.929 -29.892 1.00 61.22 219 LYS A N 1
ATOM 1746 C CA . LYS A 1 219 ? 5.919 6.675 -31.092 1.00 61.22 219 LYS A CA 1
ATOM 1747 C C . LYS A 1 219 ? 6.011 5.193 -31.480 1.00 61.22 219 LYS A C 1
ATOM 1749 O O . LYS A 1 219 ? 6.971 4.798 -32.134 1.00 61.22 219 LYS A O 1
ATOM 1754 N N . ASN A 1 220 ? 5.023 4.392 -31.078 1.00 60.56 220 ASN A N 1
ATOM 1755 C CA . ASN A 1 220 ? 4.748 3.020 -31.543 1.00 60.56 220 ASN A CA 1
ATOM 1756 C C . ASN A 1 220 ? 5.840 1.946 -31.357 1.00 60.56 220 ASN A C 1
ATOM 1758 O O . ASN A 1 220 ? 5.592 0.784 -31.662 1.00 60.56 220 ASN A O 1
ATOM 1762 N N . ASN A 1 221 ? 7.017 2.283 -30.826 1.00 64.31 221 ASN A N 1
ATOM 1763 C CA . ASN A 1 221 ? 8.106 1.327 -30.649 1.00 64.31 221 ASN A CA 1
ATOM 1764 C C . ASN A 1 221 ? 8.311 1.003 -29.171 1.00 64.31 221 ASN A C 1
ATOM 1766 O O . ASN A 1 221 ? 8.717 1.868 -28.393 1.00 64.31 221 ASN A O 1
ATOM 1770 N N . ASN A 1 222 ? 8.109 -0.270 -28.820 1.00 74.44 222 ASN A N 1
ATOM 1771 C CA . ASN A 1 222 ? 8.545 -0.835 -27.546 1.00 74.44 222 ASN A CA 1
ATOM 1772 C C . ASN A 1 222 ? 10.076 -0.796 -27.490 1.00 74.44 222 ASN A C 1
ATOM 1774 O O . ASN A 1 222 ? 10.747 -1.669 -28.039 1.00 74.44 222 ASN A O 1
ATOM 1778 N N . ARG A 1 223 ? 10.636 0.238 -26.859 1.00 87.31 223 ARG A N 1
ATOM 1779 C CA . ARG A 1 223 ? 12.089 0.368 -26.696 1.00 87.31 223 ARG A CA 1
ATOM 1780 C C . ARG A 1 223 ? 12.510 -0.277 -25.379 1.00 87.31 223 ARG A C 1
ATOM 1782 O O . ARG A 1 223 ? 11.927 0.090 -24.358 1.00 87.31 223 ARG A O 1
ATOM 1789 N N . PRO A 1 224 ? 13.484 -1.202 -25.375 1.00 92.62 224 PRO A N 1
ATOM 1790 C CA . PRO A 1 224 ? 13.992 -1.764 -24.132 1.00 92.62 224 PRO A CA 1
ATOM 1791 C C . PRO A 1 224 ? 14.601 -0.657 -23.263 1.00 92.62 224 PRO A C 1
ATOM 1793 O O . PRO A 1 224 ? 15.172 0.310 -23.775 1.00 92.62 224 PRO A O 1
ATOM 1796 N N . ILE A 1 225 ? 14.445 -0.797 -21.952 1.00 94.44 225 ILE A N 1
ATOM 1797 C CA . ILE A 1 225 ? 15.016 0.088 -20.936 1.00 94.44 225 ILE A CA 1
ATOM 1798 C C . ILE A 1 225 ? 16.206 -0.648 -20.318 1.00 94.44 225 ILE A C 1
ATOM 1800 O O . ILE A 1 225 ? 16.028 -1.791 -19.888 1.00 94.44 225 ILE A O 1
ATOM 1804 N N . PRO A 1 226 ? 17.401 -0.038 -20.263 1.00 96.19 226 PRO A N 1
ATOM 1805 C CA . PRO A 1 226 ? 18.533 -0.650 -19.583 1.00 96.19 226 PRO A CA 1
ATOM 1806 C C . PRO A 1 226 ? 18.245 -0.802 -18.074 1.00 96.19 226 PRO A C 1
ATOM 1808 O O . PRO A 1 226 ? 17.520 0.027 -17.510 1.00 96.19 226 PRO A O 1
ATOM 1811 N N . PRO A 1 227 ? 18.793 -1.828 -17.398 1.00 96.75 227 PRO A N 1
ATOM 1812 C CA . PRO A 1 227 ? 18.510 -2.107 -15.986 1.00 96.75 227 PRO A CA 1
ATOM 1813 C C . PRO A 1 227 ? 18.732 -0.920 -15.039 1.00 96.75 227 PRO A C 1
ATOM 1815 O O . PRO A 1 227 ? 17.992 -0.762 -14.070 1.00 96.75 227 PRO A O 1
ATOM 1818 N N . GLU A 1 228 ? 19.711 -0.060 -15.315 1.00 97.06 228 GLU A N 1
ATOM 1819 C CA . GLU A 1 228 ? 20.042 1.113 -14.498 1.00 97.06 228 GLU A CA 1
ATOM 1820 C C . GLU A 1 228 ? 18.978 2.213 -14.623 1.00 97.06 228 GLU A C 1
ATOM 1822 O O . GLU A 1 228 ? 18.567 2.820 -13.627 1.00 97.06 228 GLU A O 1
ATOM 1827 N N . GLU A 1 229 ? 18.484 2.446 -15.846 1.00 96.00 229 GLU A N 1
ATOM 1828 C CA . GLU A 1 229 ? 17.377 3.377 -16.088 1.00 96.00 229 GLU A CA 1
ATOM 1829 C C . GLU A 1 229 ? 16.081 2.825 -15.481 1.00 96.00 229 GLU A C 1
ATOM 1831 O O . GLU A 1 229 ? 15.320 3.576 -14.867 1.00 96.00 229 GLU A O 1
ATOM 1836 N N . LEU A 1 230 ? 15.846 1.513 -15.597 1.00 96.75 230 LEU A N 1
ATOM 1837 C CA . LEU A 1 230 ? 14.685 0.864 -14.997 1.00 96.75 230 LEU A CA 1
ATOM 1838 C C . LEU A 1 230 ? 14.732 0.952 -13.469 1.00 96.75 230 LEU A C 1
ATOM 1840 O O . LEU A 1 230 ? 13.738 1.333 -12.864 1.00 96.75 230 LEU A O 1
ATOM 1844 N N . LEU A 1 231 ? 15.876 0.670 -12.844 1.00 97.62 231 LEU A N 1
ATOM 1845 C CA . LEU A 1 231 ? 16.051 0.789 -11.395 1.00 97.62 231 LEU A CA 1
ATOM 1846 C C . LEU A 1 231 ? 15.730 2.204 -10.905 1.00 97.62 231 LEU A C 1
ATOM 1848 O O . LEU A 1 231 ? 14.953 2.374 -9.967 1.00 97.62 231 LEU A O 1
ATOM 1852 N N . SER A 1 232 ? 16.289 3.214 -11.575 1.00 96.81 232 SER A N 1
ATOM 1853 C CA . SER A 1 232 ? 16.043 4.625 -11.255 1.00 96.81 232 SER A CA 1
ATOM 1854 C C . SER A 1 232 ? 14.560 4.980 -11.370 1.00 96.81 232 SER A C 1
ATOM 1856 O O . SER A 1 232 ? 14.017 5.694 -10.530 1.00 96.81 232 SER A O 1
ATOM 1858 N N . TYR A 1 233 ? 13.888 4.442 -12.389 1.00 96.00 233 TYR A N 1
ATOM 1859 C CA . TYR A 1 233 ? 12.456 4.623 -12.586 1.00 96.00 233 TYR A CA 1
ATOM 1860 C C . TYR A 1 233 ? 11.635 3.957 -11.470 1.00 96.00 233 TY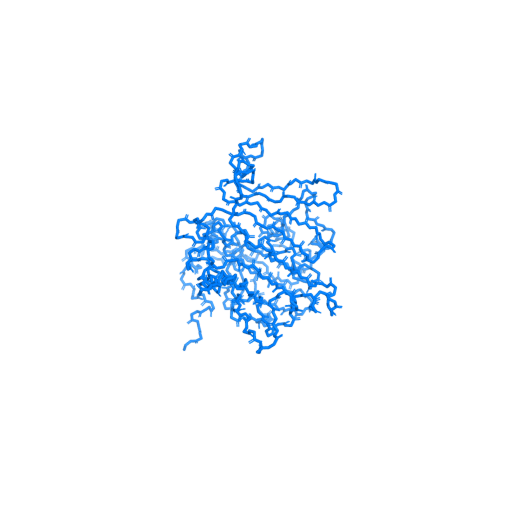R A C 1
ATOM 1862 O O . TYR A 1 233 ? 10.789 4.598 -10.850 1.00 96.00 233 TYR A O 1
ATOM 1870 N N . LEU A 1 234 ? 11.915 2.692 -11.154 1.00 96.94 234 LEU A N 1
ATOM 1871 C CA . LEU A 1 234 ? 11.204 1.938 -10.118 1.00 96.94 234 LEU A CA 1
ATOM 1872 C C . LEU A 1 234 ? 11.380 2.543 -8.720 1.00 96.94 234 LEU A C 1
ATOM 1874 O O . LEU A 1 234 ? 10.437 2.538 -7.932 1.00 96.94 234 LEU A O 1
ATOM 1878 N N . HIS A 1 235 ? 12.544 3.130 -8.439 1.00 96.12 235 HIS A N 1
ATOM 1879 C CA . HIS A 1 235 ? 12.802 3.875 -7.207 1.00 96.12 235 HIS A CA 1
ATOM 1880 C C . HIS A 1 235 ? 11.841 5.045 -6.973 1.00 96.12 235 HIS A C 1
ATOM 1882 O O . HIS A 1 235 ? 11.583 5.397 -5.827 1.00 96.12 235 HIS A O 1
ATOM 1888 N N . TYR A 1 236 ? 11.321 5.652 -8.038 1.00 94.31 236 TYR A N 1
ATOM 1889 C CA . TYR A 1 236 ? 10.398 6.780 -7.934 1.00 94.31 236 TYR A CA 1
ATOM 1890 C C . TYR A 1 236 ? 8.924 6.344 -7.917 1.00 94.31 236 TYR A C 1
ATOM 1892 O O . TYR A 1 236 ? 8.065 7.069 -7.420 1.00 94.31 236 TYR A O 1
ATOM 1900 N N . HIS A 1 237 ? 8.618 5.158 -8.447 1.00 96.12 237 HIS A N 1
ATOM 1901 C CA . HIS A 1 237 ? 7.247 4.720 -8.724 1.00 96.12 237 HIS A CA 1
ATOM 1902 C C . HIS A 1 237 ? 6.754 3.552 -7.851 1.00 96.12 237 HIS A C 1
ATOM 1904 O O . HIS A 1 237 ? 5.708 2.966 -8.139 1.00 96.12 237 HIS A O 1
ATOM 1910 N N . HIS A 1 238 ? 7.462 3.213 -6.773 1.00 97.31 238 HIS A N 1
ATOM 1911 C CA . HIS A 1 238 ? 7.001 2.202 -5.823 1.00 97.31 238 HIS A CA 1
ATOM 1912 C C . HIS A 1 238 ? 5.977 2.746 -4.807 1.00 97.31 238 HIS A C 1
ATOM 1914 O O . HIS A 1 238 ? 5.933 3.937 -4.482 1.00 97.31 238 HIS A O 1
ATOM 1920 N N . THR A 1 239 ? 5.164 1.851 -4.248 1.00 97.81 239 THR A N 1
ATOM 1921 C CA . THR A 1 239 ? 4.162 2.172 -3.216 1.00 97.81 239 THR A CA 1
ATOM 1922 C C . THR A 1 239 ? 4.750 2.278 -1.814 1.00 97.81 239 THR A C 1
ATOM 1924 O O . THR A 1 239 ? 4.110 2.841 -0.928 1.00 97.81 239 THR A O 1
ATOM 1927 N N . PHE A 1 240 ? 5.963 1.775 -1.582 1.00 97.69 240 PHE A N 1
ATOM 1928 C CA . PHE A 1 240 ? 6.592 1.905 -0.271 1.00 97.69 240 PHE A CA 1
ATOM 1929 C C . PHE A 1 240 ? 6.910 3.380 0.007 1.00 97.69 240 PHE A C 1
ATOM 1931 O O . PHE A 1 240 ? 7.386 4.094 -0.871 1.00 97.69 240 PHE A O 1
ATOM 1938 N N . MET A 1 241 ? 6.637 3.861 1.213 1.00 95.75 241 MET A N 1
ATOM 1939 C CA . MET A 1 241 ? 6.962 5.228 1.614 1.00 95.75 241 MET A CA 1
ATOM 1940 C C . MET A 1 241 ? 7.392 5.206 3.073 1.00 95.75 241 MET A C 1
ATOM 1942 O O . MET A 1 241 ? 6.711 4.610 3.899 1.00 95.75 241 MET A O 1
ATOM 1946 N N . ASP A 1 242 ? 8.503 5.859 3.393 1.00 94.94 242 ASP A N 1
ATOM 1947 C CA . ASP A 1 242 ? 8.984 5.990 4.767 1.00 94.94 242 ASP A CA 1
ATOM 1948 C C . ASP A 1 242 ? 9.698 7.335 4.938 1.00 94.94 242 ASP A C 1
ATOM 1950 O O . ASP A 1 242 ? 10.171 7.932 3.969 1.00 94.94 242 ASP A O 1
ATOM 1954 N N . TYR A 1 243 ? 9.796 7.794 6.181 1.00 92.88 243 TYR A N 1
ATOM 1955 C CA . TYR A 1 243 ? 10.484 9.009 6.594 1.00 92.88 243 TYR A CA 1
ATOM 1956 C C . TYR A 1 243 ? 11.960 9.030 6.166 1.00 92.88 243 TYR A C 1
ATOM 1958 O O . TYR A 1 243 ? 12.461 10.068 5.744 1.00 92.88 243 TYR A O 1
ATOM 1966 N N . LEU A 1 244 ? 12.652 7.887 6.240 1.00 93.44 244 LEU A N 1
ATOM 1967 C CA . LEU A 1 244 ? 14.064 7.755 5.846 1.00 93.44 244 LEU A CA 1
ATOM 1968 C C . LEU A 1 244 ? 14.248 7.295 4.389 1.00 93.44 244 LEU A C 1
ATOM 1970 O O . LEU A 1 244 ? 15.369 7.011 3.964 1.00 93.44 244 LEU A O 1
ATOM 1974 N N . GLY A 1 245 ? 13.159 7.211 3.622 1.00 93.06 245 GLY A N 1
ATOM 1975 C CA . GLY A 1 245 ? 13.155 6.613 2.293 1.00 93.06 245 GLY A CA 1
ATOM 1976 C C . GLY A 1 245 ? 13.174 5.076 2.315 1.00 93.06 245 GLY A C 1
ATOM 1977 O O . GLY A 1 245 ? 12.937 4.453 3.350 1.00 93.06 245 GLY A O 1
ATOM 1978 N N . PRO A 1 246 ? 13.422 4.430 1.161 1.00 94.81 246 PRO A N 1
ATOM 1979 C CA . PRO A 1 246 ? 13.339 2.976 1.032 1.00 94.81 246 PRO A CA 1
ATOM 1980 C C . PRO A 1 246 ? 14.336 2.258 1.943 1.00 94.81 246 PRO A C 1
ATOM 1982 O O . PRO A 1 246 ? 15.522 2.593 1.938 1.00 94.81 246 PRO A O 1
ATOM 1985 N N . THR A 1 247 ? 13.891 1.233 2.671 1.00 95.62 247 THR A N 1
ATOM 1986 C CA . THR A 1 247 ? 14.769 0.398 3.510 1.00 95.62 247 THR A CA 1
ATOM 1987 C C . THR A 1 247 ? 15.746 -0.422 2.663 1.00 95.62 247 THR A C 1
ATOM 1989 O O . THR A 1 247 ? 15.568 -0.574 1.454 1.00 95.62 247 THR A O 1
ATOM 1992 N N . THR A 1 248 ? 16.785 -0.993 3.280 1.00 96.25 248 THR A N 1
ATOM 1993 C CA . THR A 1 248 ? 17.749 -1.855 2.568 1.00 96.25 248 THR A CA 1
ATOM 1994 C C . THR A 1 248 ? 17.064 -3.005 1.829 1.00 96.25 248 THR A C 1
ATOM 1996 O O . THR A 1 248 ? 17.390 -3.236 0.667 1.00 96.25 248 THR A O 1
ATOM 1999 N N . ALA A 1 249 ? 16.074 -3.652 2.452 1.00 95.25 249 ALA A N 1
ATOM 2000 C CA . ALA A 1 249 ? 15.300 -4.721 1.826 1.00 95.25 249 ALA A CA 1
ATOM 2001 C C . ALA A 1 249 ? 14.552 -4.225 0.577 1.00 95.25 249 ALA A C 1
ATOM 2003 O O . ALA A 1 249 ? 14.665 -4.827 -0.487 1.00 95.25 249 ALA A O 1
ATOM 2004 N N . VAL A 1 250 ? 13.867 -3.076 0.660 1.00 97.31 250 VAL A N 1
ATOM 2005 C CA . VAL A 1 250 ? 13.173 -2.477 -0.497 1.00 97.31 250 VAL A CA 1
ATOM 2006 C C . VAL A 1 250 ? 14.158 -2.175 -1.627 1.00 97.31 250 VAL A C 1
ATOM 2008 O O . VAL A 1 250 ? 13.887 -2.503 -2.778 1.00 97.31 250 VAL A O 1
ATOM 2011 N N . ARG A 1 251 ? 15.330 -1.604 -1.322 1.00 97.62 251 ARG A N 1
ATOM 2012 C CA . ARG A 1 251 ? 16.354 -1.307 -2.341 1.00 97.62 251 ARG A CA 1
ATOM 2013 C C . ARG A 1 251 ? 16.875 -2.570 -3.030 1.00 97.62 251 ARG A C 1
ATOM 2015 O O . ARG A 1 251 ? 17.025 -2.576 -4.248 1.00 97.62 251 ARG A O 1
ATOM 2022 N N . GLN A 1 252 ? 17.109 -3.639 -2.270 1.00 97.19 252 GLN A N 1
ATOM 2023 C CA . GLN A 1 252 ? 17.522 -4.935 -2.818 1.00 97.19 252 GLN A CA 1
ATOM 2024 C C . GLN A 1 252 ? 16.438 -5.539 -3.715 1.00 97.19 252 GLN A C 1
ATOM 2026 O O . GLN A 1 252 ? 16.744 -6.043 -4.793 1.00 97.19 252 GLN A O 1
ATOM 2031 N N . MET A 1 253 ? 15.171 -5.427 -3.315 1.00 97.56 253 MET A N 1
ATOM 2032 C CA . MET A 1 253 ? 14.033 -5.868 -4.117 1.00 97.56 253 MET A CA 1
ATOM 2033 C C . MET A 1 253 ? 13.908 -5.086 -5.431 1.00 97.56 253 MET A C 1
ATOM 2035 O O . MET A 1 253 ? 13.772 -5.685 -6.498 1.00 97.56 253 MET A O 1
ATOM 2039 N N . LEU A 1 254 ? 14.043 -3.757 -5.389 1.00 97.75 254 LEU A N 1
ATOM 2040 C CA . LEU A 1 254 ? 14.061 -2.914 -6.589 1.00 97.75 254 LEU A CA 1
ATOM 2041 C C . LEU A 1 254 ? 15.195 -3.307 -7.544 1.00 97.75 254 LEU A C 1
ATOM 2043 O O . LEU A 1 254 ? 14.970 -3.439 -8.748 1.00 97.75 254 LEU A O 1
ATOM 2047 N N . GLN A 1 255 ? 16.395 -3.539 -7.005 1.00 97.50 255 GLN A N 1
ATOM 2048 C CA . GLN A 1 255 ? 17.551 -3.989 -7.780 1.00 97.50 255 GLN A CA 1
ATOM 2049 C C . GLN A 1 255 ? 17.324 -5.373 -8.400 1.00 97.50 255 GLN A C 1
ATOM 2051 O O . GLN A 1 255 ? 17.640 -5.590 -9.569 1.00 97.50 255 GLN A O 1
ATOM 2056 N N . ALA A 1 256 ? 16.750 -6.312 -7.647 1.00 96.56 256 ALA A N 1
ATOM 2057 C CA . ALA A 1 256 ? 16.453 -7.643 -8.156 1.00 96.56 256 ALA A CA 1
ATOM 2058 C C . ALA A 1 256 ? 15.430 -7.593 -9.301 1.00 96.56 256 ALA A C 1
ATOM 2060 O O . ALA A 1 256 ? 15.610 -8.274 -10.310 1.00 96.56 256 ALA A O 1
ATOM 2061 N N . ILE A 1 257 ? 14.395 -6.756 -9.186 1.00 95.88 257 ILE A N 1
ATOM 2062 C CA . ILE A 1 257 ? 13.410 -6.566 -10.257 1.00 95.88 257 ILE A CA 1
ATOM 2063 C C . ILE A 1 257 ? 14.061 -5.978 -11.501 1.00 95.88 257 ILE A C 1
ATOM 2065 O O . ILE A 1 257 ? 13.858 -6.515 -12.589 1.00 95.88 257 ILE A O 1
ATOM 2069 N N . SER A 1 258 ? 14.857 -4.914 -11.359 1.00 96.81 258 SER A N 1
ATOM 2070 C CA . SER A 1 258 ? 15.437 -4.237 -12.521 1.00 96.81 258 SER A CA 1
ATOM 2071 C C . SER A 1 258 ? 16.414 -5.117 -13.306 1.00 96.81 258 SER A C 1
ATOM 2073 O O . SER A 1 258 ? 16.576 -4.932 -14.511 1.00 96.81 258 SER A O 1
ATOM 2075 N N . GLN A 1 259 ? 17.041 -6.088 -12.638 1.00 95.38 259 GLN A N 1
ATOM 2076 C CA . GLN A 1 259 ? 17.953 -7.052 -13.251 1.00 95.38 259 GLN A CA 1
ATOM 2077 C C . GLN A 1 259 ? 17.237 -8.276 -13.840 1.00 95.38 259 GLN A C 1
ATOM 2079 O O . GLN A 1 259 ? 17.699 -8.829 -14.836 1.00 95.38 259 GLN A O 1
ATOM 2084 N N . ARG A 1 260 ? 16.137 -8.732 -13.223 1.00 94.25 260 ARG A N 1
ATOM 2085 C CA . ARG A 1 260 ? 15.461 -9.993 -13.590 1.00 94.25 260 ARG A CA 1
ATOM 2086 C C . ARG A 1 260 ? 14.285 -9.811 -14.545 1.00 94.25 260 ARG A C 1
ATOM 2088 O O . ARG A 1 260 ? 13.956 -10.753 -15.263 1.00 94.25 260 ARG A O 1
ATOM 2095 N N . ILE A 1 261 ? 13.633 -8.649 -14.532 1.00 94.75 261 ILE A N 1
ATOM 2096 C CA . ILE A 1 261 ? 12.428 -8.377 -15.322 1.00 94.75 261 ILE A CA 1
ATOM 2097 C C . ILE A 1 261 ? 12.745 -7.311 -16.380 1.00 94.75 261 ILE A C 1
ATOM 2099 O O . ILE A 1 261 ? 13.099 -6.185 -16.026 1.00 94.75 261 ILE A O 1
ATOM 2103 N N . PRO A 1 262 ? 12.593 -7.612 -17.684 1.00 94.56 262 PRO A N 1
ATOM 2104 C CA . PRO A 1 262 ? 12.888 -6.646 -18.735 1.00 94.56 262 PRO A CA 1
ATOM 2105 C C . PRO A 1 262 ? 11.961 -5.420 -18.696 1.00 94.56 262 PRO A C 1
ATOM 2107 O O . PRO A 1 262 ? 10.733 -5.548 -18.694 1.00 94.56 262 PRO A O 1
ATOM 2110 N N . GLY A 1 263 ? 12.547 -4.223 -18.762 1.00 94.75 263 GLY A N 1
ATOM 2111 C CA . GLY A 1 263 ? 11.821 -2.956 -18.877 1.00 94.75 263 GLY A CA 1
ATOM 2112 C C . GLY A 1 263 ? 11.623 -2.519 -20.327 1.00 94.75 263 GLY A C 1
ATOM 2113 O O . GLY A 1 263 ? 12.517 -2.695 -21.152 1.00 94.75 263 GLY A O 1
ATOM 2114 N N . HIS A 1 264 ? 10.472 -1.931 -20.654 1.00 92.94 264 HIS A N 1
ATOM 2115 C CA . HIS A 1 264 ? 10.183 -1.364 -21.976 1.00 92.94 264 HIS A CA 1
ATOM 2116 C C . HIS A 1 264 ? 9.450 -0.021 -21.867 1.00 92.94 264 HIS A C 1
ATOM 2118 O O . HIS A 1 264 ? 8.573 0.156 -21.025 1.00 92.94 264 HIS A O 1
ATOM 2124 N N . LYS A 1 265 ? 9.768 0.927 -22.751 1.00 89.94 265 LYS A N 1
ATOM 2125 C CA . LYS A 1 265 ? 9.001 2.171 -22.928 1.00 89.94 265 LYS A CA 1
ATOM 2126 C C . LYS A 1 265 ? 7.812 1.895 -23.838 1.00 89.94 265 LYS A C 1
ATOM 2128 O O . LYS A 1 265 ? 7.993 1.274 -24.887 1.00 89.94 265 LYS A O 1
ATOM 2133 N N . ARG A 1 266 ? 6.621 2.358 -23.454 1.00 80.88 266 ARG A N 1
ATOM 2134 C CA . ARG A 1 266 ? 5.381 2.187 -24.223 1.00 80.88 266 ARG A CA 1
ATOM 2135 C C . ARG A 1 266 ? 4.525 3.451 -24.160 1.00 80.88 266 ARG A C 1
ATOM 2137 O O . ARG A 1 266 ? 4.464 4.113 -23.126 1.00 80.88 266 ARG A O 1
ATOM 2144 N N . ASP A 1 267 ? 3.851 3.768 -25.261 1.00 72.00 267 ASP A N 1
ATOM 2145 C CA . ASP A 1 267 ? 2.890 4.874 -25.325 1.00 72.00 267 ASP A CA 1
ATOM 2146 C C . ASP A 1 267 ? 1.624 4.541 -24.516 1.00 72.00 267 ASP A C 1
ATOM 2148 O O . ASP A 1 267 ? 0.975 3.517 -24.756 1.00 72.00 267 ASP A O 1
ATOM 2152 N N . LEU A 1 268 ? 1.240 5.439 -23.604 1.00 64.94 268 LEU A N 1
ATOM 2153 C CA . LEU A 1 268 ? 0.004 5.380 -22.811 1.00 64.94 268 LEU A CA 1
ATOM 2154 C C . LEU A 1 268 ? -1.245 5.131 -23.665 1.00 64.94 268 LEU A C 1
ATOM 2156 O O . LEU A 1 268 ? -2.114 4.362 -23.258 1.00 64.94 268 LEU A O 1
ATOM 2160 N N . LYS A 1 269 ? -1.330 5.728 -24.862 1.00 64.50 269 LYS A N 1
ATOM 2161 C CA . LYS A 1 269 ? -2.505 5.599 -25.748 1.00 64.50 269 LYS A CA 1
ATOM 2162 C C . LYS A 1 269 ? -2.704 4.185 -26.291 1.00 64.50 269 LYS A C 1
ATOM 2164 O O . LYS A 1 269 ? -3.793 3.840 -26.743 1.00 64.50 269 LYS A O 1
ATOM 2169 N N . MET A 1 270 ? -1.649 3.374 -26.281 1.00 57.38 270 MET A N 1
ATOM 2170 C CA . MET A 1 270 ? -1.716 1.955 -26.622 1.00 57.38 270 MET A CA 1
ATOM 2171 C C . MET A 1 270 ? -1.979 1.068 -25.410 1.00 57.38 270 MET A C 1
ATOM 2173 O O . MET A 1 270 ? -2.379 -0.078 -25.596 1.00 57.38 270 MET A O 1
ATOM 2177 N N . VAL A 1 271 ? -1.755 1.575 -24.196 1.00 56.84 271 VAL A N 1
ATOM 2178 C CA . VAL A 1 271 ? -2.031 0.849 -22.950 1.00 56.84 271 VAL A CA 1
ATOM 2179 C C . VAL A 1 271 ? -3.500 0.982 -22.548 1.00 56.84 271 VAL A C 1
ATOM 2181 O O . VAL A 1 271 ? -4.094 0.018 -22.084 1.00 56.84 271 VAL A O 1
ATOM 2184 N N . THR A 1 272 ? -4.142 2.117 -22.823 1.00 54.88 272 THR A N 1
ATOM 2185 C CA . THR A 1 272 ? -5.595 2.271 -22.616 1.00 54.88 272 THR A CA 1
ATOM 2186 C C . THR A 1 272 ? -6.450 1.418 -23.560 1.00 54.88 272 THR A C 1
ATOM 2188 O O . THR A 1 272 ? -7.638 1.256 -23.313 1.00 54.88 272 THR A O 1
ATOM 2191 N N . LYS A 1 273 ? -5.864 0.866 -24.633 1.00 50.62 273 LYS A N 1
ATOM 2192 C CA . LYS A 1 273 ? -6.528 -0.082 -25.547 1.00 50.62 273 LYS A CA 1
ATOM 2193 C C . LYS A 1 273 ? -6.334 -1.551 -25.167 1.00 50.62 273 LYS A C 1
ATOM 2195 O O . LYS A 1 273 ? -7.018 -2.401 -25.723 1.00 50.62 273 LYS A O 1
ATOM 2200 N N . SER A 1 274 ? -5.377 -1.864 -24.294 1.00 53.12 274 SER A N 1
ATOM 2201 C CA . SER A 1 274 ? -5.214 -3.223 -23.775 1.00 53.12 274 SER A CA 1
ATOM 2202 C C . SER A 1 274 ? -6.182 -3.450 -22.626 1.00 53.12 274 SER A C 1
ATOM 2204 O O . SER A 1 274 ? -6.254 -2.630 -21.713 1.00 53.12 274 SER A O 1
ATOM 2206 N N . VAL A 1 275 ? -6.905 -4.561 -22.703 1.00 53.91 275 VAL A N 1
ATOM 2207 C CA . VAL A 1 275 ? -7.898 -4.978 -21.715 1.00 53.91 275 VAL A CA 1
ATOM 2208 C C . VAL A 1 275 ? -7.178 -5.260 -20.384 1.00 53.91 275 VAL A C 1
ATOM 2210 O O . VAL A 1 275 ? -6.185 -5.998 -20.392 1.00 53.91 275 VAL A O 1
ATOM 2213 N N . PRO A 1 276 ? -7.592 -4.640 -19.263 1.00 60.06 276 PRO A N 1
ATOM 2214 C CA . PRO A 1 276 ? -7.127 -5.023 -17.932 1.00 60.06 276 PRO A CA 1
ATOM 2215 C C . PRO A 1 276 ? -7.357 -6.519 -17.705 1.00 60.06 276 PRO A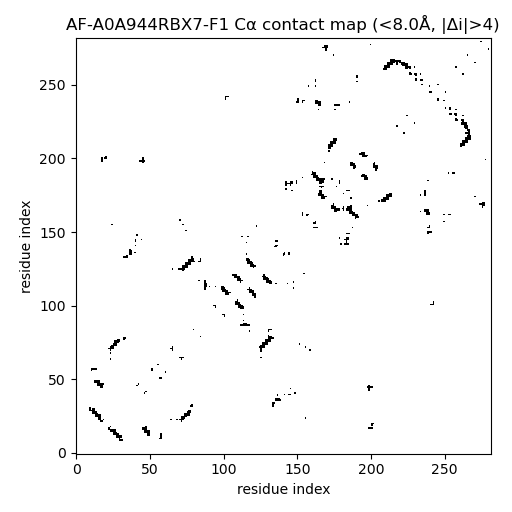 C 1
ATOM 2217 O O . PRO A 1 276 ? -8.353 -7.069 -18.164 1.00 60.06 276 PRO A O 1
ATOM 2220 N N . LEU A 1 277 ? -6.458 -7.187 -16.981 1.00 59.81 277 LEU A N 1
ATOM 2221 C CA . LEU A 1 277 ? -6.606 -8.623 -16.694 1.00 59.81 277 LEU A CA 1
ATOM 2222 C C . LEU A 1 277 ? -7.912 -8.962 -15.951 1.00 59.81 277 LEU A C 1
ATOM 2224 O O . LEU A 1 277 ? -8.400 -10.081 -16.073 1.00 59.81 277 LEU A O 1
ATOM 2228 N N . GLU A 1 278 ? -8.492 -7.997 -15.237 1.00 53.44 278 GLU A N 1
ATOM 2229 C CA . GLU A 1 278 ? -9.772 -8.140 -14.531 1.00 53.44 278 GLU A CA 1
ATOM 2230 C C . GLU A 1 278 ? -10.949 -8.439 -15.477 1.00 53.44 278 GLU A C 1
ATOM 2232 O O . GLU A 1 278 ? -11.852 -9.178 -15.100 1.00 53.44 278 GLU A O 1
ATOM 2237 N N . ASP A 1 279 ? -10.896 -7.982 -16.733 1.00 46.56 279 ASP A N 1
ATOM 2238 C CA . ASP A 1 279 ? -11.970 -8.179 -17.720 1.00 46.56 279 ASP A CA 1
ATOM 2239 C C . ASP A 1 279 ? -11.755 -9.421 -18.613 1.00 46.56 279 ASP A C 1
ATOM 2241 O O . ASP A 1 279 ? -12.599 -9.757 -19.441 1.00 46.56 279 ASP A O 1
ATOM 2245 N N . ALA A 1 280 ? -10.620 -10.119 -18.482 1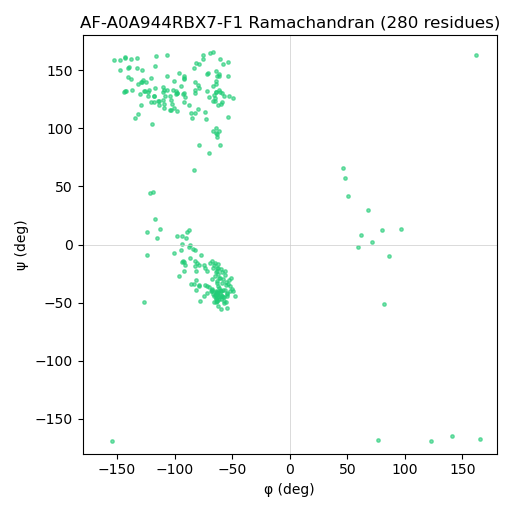.00 42.41 280 ALA A N 1
ATOM 2246 C CA . ALA A 1 280 ? -10.239 -11.231 -19.363 1.00 42.41 280 ALA A CA 1
ATOM 2247 C C . ALA A 1 280 ? -10.730 -12.614 -18.883 1.00 42.41 280 ALA A C 1
ATOM 2249 O O . ALA A 1 280 ? -10.369 -13.632 -19.472 1.00 42.41 280 ALA A O 1
ATOM 2250 N N . SER A 1 281 ? -11.527 -12.659 -17.810 1.00 36.38 281 SER A N 1
ATOM 2251 C CA . SER A 1 281 ? -12.032 -13.894 -17.186 1.00 36.38 281 SER A CA 1
ATOM 2252 C C . SER A 1 281 ? -13.564 -13.999 -17.209 1.00 36.38 281 SER A C 1
ATOM 2254 O O . SER A 1 281 ? -14.190 -14.398 -16.228 1.00 36.38 281 SER A O 1
ATOM 2256 N N . THR A 1 282 ? -14.156 -13.681 -18.366 1.00 35.56 282 THR A N 1
ATOM 2257 C CA . THR A 1 282 ? -15.521 -14.102 -18.744 1.00 35.56 282 THR A CA 1
ATOM 2258 C C . THR A 1 282 ? -15.499 -14.981 -19.983 1.00 35.56 282 THR A C 1
ATOM 2260 O O . THR A 1 282 ? -14.665 -14.714 -20.878 1.00 35.56 282 THR A O 1
#